Protein AF-A0A7R9YQS5-F1 (afdb_monomer_lite)

Organism: NCBI:txid1486919

Structure (mmCIF, N/CA/C/O backbone):
data_AF-A0A7R9YQS5-F1
#
_entry.id   AF-A0A7R9YQS5-F1
#
loop_
_atom_site.group_PDB
_atom_site.id
_atom_site.type_symbol
_atom_site.label_atom_id
_atom_site.label_alt_id
_atom_site.label_comp_id
_atom_site.label_asym_id
_atom_site.label_entity_id
_atom_site.label_seq_id
_atom_site.pdbx_PDB_ins_code
_atom_site.Cartn_x
_atom_site.Cartn_y
_atom_site.Cartn_z
_atom_site.occupancy
_atom_site.B_iso_or_equiv
_atom_site.auth_seq_id
_atom_site.auth_comp_id
_atom_site.auth_asym_id
_atom_site.auth_atom_id
_atom_site.pdbx_PDB_model_num
ATOM 1 N N . GLN A 1 1 ? -49.549 31.550 74.389 1.00 52.59 1 GLN A N 1
ATOM 2 C CA . GLN A 1 1 ? -48.929 31.731 73.056 1.00 52.59 1 GLN A CA 1
ATOM 3 C C . GLN A 1 1 ? -47.894 30.641 72.742 1.00 52.59 1 GLN A C 1
ATOM 5 O O . GLN A 1 1 ? -47.790 30.288 71.578 1.00 52.59 1 GLN A O 1
ATOM 10 N N . GLU A 1 2 ? -47.224 30.024 73.728 1.00 54.56 2 GLU A N 1
ATOM 11 C CA . GLU A 1 2 ? -46.251 28.927 73.503 1.00 54.56 2 GLU A CA 1
ATOM 12 C C . GLU A 1 2 ? -46.833 27.632 72.904 1.00 54.56 2 GLU A C 1
ATOM 14 O O . GLU A 1 2 ? -46.243 27.073 71.985 1.00 54.56 2 GLU A O 1
ATOM 19 N N . ALA A 1 3 ? -48.015 27.179 73.341 1.00 56.00 3 ALA A N 1
ATOM 20 C CA . ALA A 1 3 ? -48.607 25.925 72.846 1.00 56.00 3 ALA A CA 1
ATOM 21 C C . ALA A 1 3 ? -48.975 25.956 71.345 1.00 56.00 3 ALA A C 1
ATOM 23 O O . ALA A 1 3 ? -48.924 24.933 70.669 1.00 56.00 3 ALA A O 1
ATOM 24 N N . ALA A 1 4 ? -49.302 27.136 70.805 1.00 57.81 4 ALA A N 1
ATOM 25 C CA . ALA A 1 4 ? -49.585 27.310 69.379 1.00 57.81 4 ALA A CA 1
ATOM 26 C C . ALA A 1 4 ? -48.302 27.319 68.521 1.00 57.81 4 ALA A C 1
ATOM 28 O O . ALA A 1 4 ? -48.343 26.922 67.360 1.00 57.81 4 ALA A O 1
ATOM 29 N N . GLY A 1 5 ? -47.164 27.735 69.093 1.00 59.44 5 GLY A N 1
ATOM 30 C CA . GLY A 1 5 ? -45.859 27.716 68.424 1.00 59.44 5 GLY A CA 1
ATOM 31 C C . GLY A 1 5 ? -45.259 26.311 68.321 1.00 59.44 5 GLY A C 1
ATOM 32 O O . GLY A 1 5 ? -44.705 25.967 67.282 1.00 59.44 5 GLY A O 1
ATOM 33 N N . ALA A 1 6 ? -45.435 25.477 69.353 1.00 62.47 6 ALA A N 1
ATOM 34 C CA . ALA A 1 6 ? -44.977 24.084 69.348 1.00 62.47 6 ALA A CA 1
ATOM 35 C C . ALA A 1 6 ? -45.730 23.221 68.316 1.00 62.47 6 ALA A C 1
ATOM 37 O O . ALA A 1 6 ? -45.106 22.514 67.532 1.00 62.47 6 ALA A O 1
ATOM 38 N N . ALA A 1 7 ? -47.059 23.358 68.232 1.00 65.88 7 ALA A N 1
ATOM 39 C CA . ALA A 1 7 ? -47.865 22.640 67.239 1.00 65.88 7 ALA A CA 1
ATOM 40 C C . ALA A 1 7 ? -47.556 23.074 65.791 1.00 65.88 7 ALA A C 1
ATOM 42 O O . ALA A 1 7 ? -47.609 22.264 64.867 1.00 65.88 7 ALA A O 1
ATOM 43 N N . ALA A 1 8 ? -47.210 24.350 65.584 1.00 69.38 8 ALA A N 1
ATOM 44 C CA . ALA A 1 8 ? -46.782 24.854 64.282 1.00 69.38 8 ALA A CA 1
ATOM 45 C C . ALA A 1 8 ? -45.393 24.327 63.876 1.00 69.38 8 ALA A C 1
ATOM 47 O O . ALA A 1 8 ? -45.171 24.061 62.695 1.00 69.38 8 ALA A O 1
ATOM 48 N N . ALA A 1 9 ? -44.481 24.147 64.838 1.00 71.88 9 ALA A N 1
ATOM 49 C CA . ALA A 1 9 ? -43.159 23.569 64.607 1.00 71.88 9 ALA A CA 1
ATOM 50 C C . ALA A 1 9 ? -43.228 22.069 64.270 1.00 71.88 9 ALA A C 1
ATOM 52 O O . ALA A 1 9 ? -42.591 21.646 63.309 1.00 71.88 9 ALA A O 1
ATOM 53 N N . ASP A 1 10 ? -44.059 21.291 64.972 1.00 75.62 10 ASP A N 1
ATOM 54 C CA . ASP A 1 10 ? -44.289 19.870 64.657 1.00 75.62 10 ASP A CA 1
ATOM 55 C C . ASP A 1 10 ? -44.938 19.685 63.278 1.00 75.62 10 ASP A C 1
ATOM 57 O O . ASP A 1 10 ? -44.522 18.836 62.490 1.00 75.62 10 ASP A O 1
ATOM 61 N N . ALA A 1 11 ? -45.916 20.528 62.932 1.00 76.69 11 ALA A N 1
ATOM 62 C CA . ALA A 1 11 ? -46.528 20.504 61.605 1.00 76.69 11 ALA A CA 1
ATOM 63 C C . ALA A 1 11 ? -45.535 20.888 60.493 1.00 76.69 11 ALA A C 1
ATOM 65 O O . ALA A 1 11 ? -45.631 20.380 59.376 1.00 76.69 11 ALA A O 1
ATOM 66 N N . ALA A 1 12 ? -44.582 21.781 60.777 1.00 79.88 12 ALA A N 1
ATOM 67 C CA . ALA A 1 12 ? -43.512 22.127 59.846 1.00 79.88 12 ALA A CA 1
ATOM 68 C C . ALA A 1 12 ? -42.485 20.991 59.698 1.00 79.88 12 ALA A C 1
ATOM 70 O O . ALA A 1 12 ? -42.047 20.725 58.580 1.00 79.88 12 ALA A O 1
ATOM 71 N N . ALA A 1 13 ? -42.148 20.295 60.787 1.00 81.44 13 ALA A N 1
ATOM 72 C CA . ALA A 1 13 ? -41.246 19.145 60.775 1.00 81.44 13 ALA A CA 1
ATOM 73 C C . ALA A 1 13 ? -41.832 17.962 59.986 1.00 81.44 13 ALA A C 1
ATOM 75 O O . ALA A 1 13 ? -41.154 17.420 59.118 1.00 81.44 13 ALA A O 1
ATOM 76 N N . ALA A 1 14 ? -43.113 17.639 60.195 1.00 83.19 14 ALA A N 1
ATOM 77 C CA . ALA A 1 14 ? -43.804 16.587 59.445 1.00 83.19 14 ALA A CA 1
ATOM 78 C C . ALA A 1 14 ? -43.873 16.889 57.934 1.00 83.19 14 ALA A C 1
ATOM 80 O O . ALA A 1 14 ? -43.625 16.015 57.107 1.00 83.19 14 ALA A O 1
ATOM 81 N N . ARG A 1 15 ? -44.132 18.153 57.560 1.00 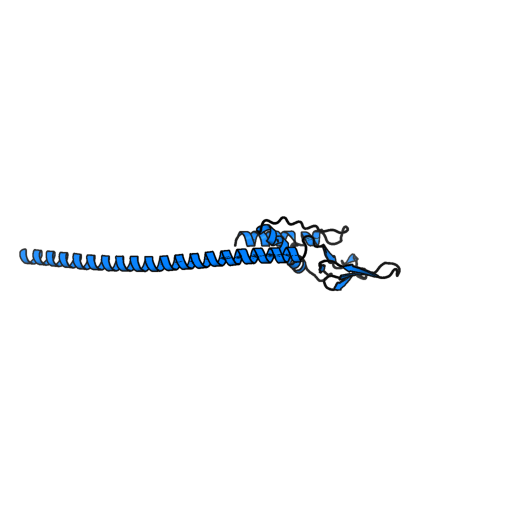86.38 15 ARG A N 1
ATOM 82 C CA . ARG A 1 15 ? -44.106 18.594 56.152 1.00 86.38 15 ARG A CA 1
ATOM 83 C C . ARG A 1 15 ? -42.707 18.525 55.543 1.00 86.38 15 ARG A C 1
ATOM 85 O O . ARG A 1 15 ? -42.579 18.213 54.363 1.00 86.38 15 ARG A O 1
ATOM 92 N N . ALA A 1 16 ? -41.669 18.833 56.323 1.00 84.62 16 ALA A N 1
ATOM 93 C CA . ALA A 1 16 ? -40.286 18.720 55.874 1.00 84.62 16 ALA A CA 1
ATOM 94 C C . ALA A 1 16 ? -39.889 17.253 55.644 1.00 84.62 16 ALA A C 1
ATOM 96 O O . ALA A 1 16 ? -39.272 16.957 54.625 1.00 84.62 16 ALA A O 1
ATOM 97 N N . GLU A 1 17 ? -40.300 16.336 56.526 1.00 89.12 17 GLU A N 1
ATOM 98 C CA . GLU A 1 17 ? -40.096 14.891 56.353 1.00 89.12 17 GLU A CA 1
ATOM 99 C C . GLU A 1 17 ? -40.803 14.344 55.105 1.00 89.12 17 GLU A C 1
ATOM 101 O O . GLU A 1 17 ? -40.193 13.598 54.336 1.00 89.12 17 GLU A O 1
ATOM 106 N N . GLU A 1 18 ? -42.052 14.749 54.849 1.00 88.94 18 GLU A N 1
ATOM 107 C CA . GLU A 1 18 ? -42.780 14.360 53.632 1.00 88.94 18 GLU A CA 1
ATOM 108 C C . GLU A 1 18 ? -42.083 14.855 52.357 1.00 88.94 18 GLU A C 1
ATOM 110 O O . GLU A 1 18 ? -41.853 14.060 51.441 1.00 88.94 18 GLU A O 1
ATOM 115 N N . ALA A 1 19 ? -41.671 16.129 52.316 1.00 88.06 19 ALA A N 1
ATOM 116 C CA . ALA A 1 19 ? -40.931 16.691 51.180 1.00 88.06 19 ALA A CA 1
ATOM 117 C C . ALA A 1 19 ? -39.576 15.991 50.969 1.00 88.06 19 ALA A C 1
ATOM 119 O O . ALA A 1 19 ? -39.156 15.744 49.836 1.00 88.06 19 ALA A O 1
ATOM 120 N N . GLN A 1 20 ? -38.888 15.630 52.054 1.00 89.88 20 GLN A N 1
ATOM 121 C CA . GLN A 1 20 ? -37.607 14.930 51.996 1.00 89.88 20 GLN A CA 1
ATOM 122 C C . GLN A 1 20 ? -37.777 13.482 51.504 1.00 89.88 20 GLN A C 1
ATOM 124 O O . GLN A 1 20 ? -36.972 13.004 50.703 1.00 89.88 20 GLN A O 1
ATOM 129 N N . ALA A 1 21 ? -38.856 12.801 51.902 1.00 90.62 21 ALA A N 1
ATOM 130 C CA . ALA A 1 21 ? -39.213 11.473 51.403 1.00 90.62 21 ALA A CA 1
ATOM 131 C C . ALA A 1 21 ? -39.649 11.478 49.926 1.00 90.62 21 ALA A C 1
ATOM 133 O O . ALA A 1 21 ? -39.489 10.471 49.230 1.00 90.62 21 ALA A O 1
ATOM 134 N N . GLU A 1 22 ? -40.223 12.577 49.437 1.00 92.38 22 GLU A N 1
ATOM 135 C CA . GLU A 1 22 ? -40.568 12.762 48.023 1.00 92.38 22 GLU A CA 1
ATOM 136 C C . GLU A 1 22 ? -39.314 12.987 47.162 1.00 92.38 22 GLU A C 1
ATOM 138 O O . GLU A 1 22 ? -39.107 12.262 46.187 1.00 92.38 22 GLU A O 1
ATOM 143 N N . LEU A 1 23 ? -38.399 13.861 47.600 1.00 92.50 23 LEU A N 1
ATOM 144 C CA . LEU A 1 23 ? -37.096 14.089 46.955 1.00 92.50 23 LEU A CA 1
ATOM 145 C C . LEU A 1 23 ? -36.244 12.815 46.844 1.00 92.50 23 LEU A C 1
ATOM 147 O O . LEU A 1 23 ? -35.601 12.579 45.820 1.00 92.50 23 LEU A O 1
ATOM 151 N N . VAL A 1 24 ? -36.227 11.972 47.884 1.00 93.75 24 VAL A N 1
ATOM 152 C CA . VAL A 1 24 ? -35.497 10.691 47.852 1.00 93.75 24 VAL A CA 1
ATOM 153 C C . VAL A 1 24 ? -36.100 9.737 46.819 1.00 93.75 24 VAL A C 1
ATOM 155 O O . VAL A 1 24 ? -35.354 9.122 46.060 1.00 93.75 24 VAL A O 1
ATOM 158 N N . ARG A 1 25 ? -37.434 9.655 46.728 1.00 93.94 25 ARG A N 1
ATOM 159 C CA . ARG A 1 25 ? -38.119 8.821 45.726 1.00 93.94 25 ARG A CA 1
ATOM 160 C C . ARG A 1 25 ? -37.833 9.285 44.300 1.00 93.94 25 ARG A C 1
ATOM 162 O O . ARG A 1 25 ? -37.568 8.452 43.435 1.00 93.94 25 ARG A O 1
ATOM 169 N N . GLU A 1 26 ? -37.847 10.594 44.063 1.00 94.00 26 GLU A N 1
ATOM 170 C CA . GLU A 1 26 ? -37.538 11.171 42.752 1.00 94.00 26 GLU A CA 1
ATOM 171 C C . GLU A 1 26 ? -36.074 10.917 42.353 1.00 94.00 26 GLU A C 1
ATOM 173 O O . GLU A 1 26 ? -35.796 10.478 41.234 1.00 94.00 26 GLU A O 1
ATOM 178 N N . ARG A 1 27 ? -35.133 11.080 43.297 1.00 94.81 27 ARG A N 1
ATOM 179 C CA . ARG A 1 27 ? -33.714 10.738 43.106 1.00 94.81 27 ARG A CA 1
ATOM 180 C C . ARG A 1 27 ? -33.524 9.261 42.764 1.00 94.81 27 ARG A C 1
ATOM 182 O O . ARG A 1 27 ? -32.784 8.949 41.832 1.00 94.81 27 ARG A O 1
ATOM 189 N N . ASP A 1 28 ? -34.157 8.359 43.509 1.00 94.25 28 ASP A N 1
ATOM 190 C CA . ASP A 1 28 ? -33.997 6.916 43.319 1.00 94.25 28 ASP A CA 1
ATOM 191 C C . ASP A 1 28 ? -34.575 6.472 41.963 1.00 94.25 28 ASP A C 1
ATOM 193 O O . ASP A 1 28 ? -33.937 5.703 41.238 1.00 94.25 28 ASP A O 1
ATOM 197 N N . ALA A 1 29 ? -35.719 7.035 41.558 1.00 94.25 29 ALA A N 1
ATOM 198 C CA . ALA A 1 29 ? -36.296 6.820 40.231 1.00 94.25 29 ALA A CA 1
ATOM 199 C C . ALA A 1 29 ? -35.371 7.331 39.110 1.00 94.25 29 ALA A C 1
ATOM 201 O O . ALA A 1 29 ? -35.126 6.614 38.134 1.00 94.25 29 ALA A O 1
ATOM 202 N N . ALA A 1 30 ? -34.794 8.528 39.263 1.00 93.12 30 ALA A N 1
ATOM 203 C CA . ALA A 1 30 ? -33.835 9.085 38.309 1.00 93.12 30 ALA A CA 1
ATOM 204 C C . ALA A 1 30 ? -32.550 8.239 38.214 1.00 93.12 30 ALA A C 1
ATOM 206 O O . ALA A 1 30 ? -32.062 7.966 37.114 1.00 93.12 30 ALA A O 1
ATOM 207 N N . GLN A 1 31 ? -32.020 7.759 39.346 1.00 94.31 31 GLN A N 1
ATOM 208 C CA . GLN A 1 31 ? -30.859 6.862 39.377 1.00 94.31 31 GLN A CA 1
ATOM 209 C C . GLN A 1 31 ? -31.153 5.517 38.705 1.00 94.31 31 GLN A C 1
ATOM 211 O O . GLN A 1 31 ? -30.303 4.987 37.981 1.00 94.31 31 GLN A O 1
ATOM 216 N N . GLN A 1 32 ? -32.352 4.968 38.903 1.00 95.00 32 GLN A N 1
ATOM 217 C CA . GLN A 1 32 ? -32.767 3.727 38.261 1.00 95.00 32 GLN A CA 1
ATOM 218 C C . GLN A 1 32 ? -32.913 3.899 36.741 1.00 95.00 32 GLN A C 1
ATOM 220 O O . GLN A 1 32 ? -32.392 3.074 35.988 1.00 95.00 32 GLN A O 1
ATOM 225 N N . ALA A 1 33 ? -33.525 4.994 36.281 1.00 93.62 33 ALA A N 1
ATOM 226 C CA . ALA A 1 33 ? -33.645 5.315 34.857 1.00 93.62 33 ALA A CA 1
ATOM 227 C C . ALA A 1 33 ? -32.272 5.509 34.182 1.00 93.62 33 ALA A C 1
ATOM 229 O O . ALA A 1 33 ? -32.026 4.988 33.087 1.00 93.62 33 ALA A O 1
ATOM 230 N N . LEU A 1 34 ? -31.336 6.183 34.864 1.00 95.44 34 LEU A N 1
ATOM 231 C CA . LEU A 1 34 ? -29.961 6.346 34.389 1.00 95.44 34 LEU A CA 1
ATOM 232 C C . LEU A 1 34 ? -29.236 4.996 34.280 1.00 95.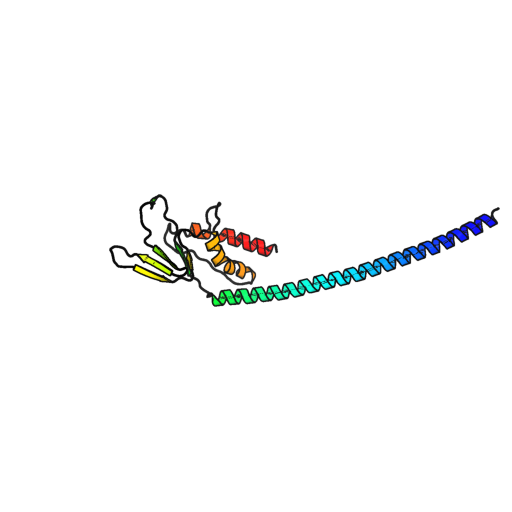44 34 LEU A C 1
ATOM 234 O O . LEU A 1 34 ? -28.533 4.746 33.301 1.00 95.44 34 LEU A O 1
ATOM 238 N N . ARG A 1 35 ? -29.423 4.103 35.260 1.00 95.31 35 ARG A N 1
ATOM 239 C CA . ARG A 1 35 ? -28.809 2.768 35.263 1.00 95.31 35 ARG A CA 1
ATOM 240 C C . ARG A 1 35 ? -29.304 1.907 34.103 1.00 95.31 35 ARG A C 1
ATOM 242 O O . ARG A 1 35 ? -28.485 1.243 33.471 1.00 95.31 35 ARG A O 1
ATOM 249 N N . VAL A 1 36 ? -30.605 1.931 33.814 1.00 95.38 36 VAL A N 1
ATOM 250 C CA . VAL A 1 36 ? -31.182 1.210 32.666 1.00 95.38 36 VAL A CA 1
ATOM 251 C C . VAL A 1 36 ? -30.602 1.750 31.359 1.00 95.38 36 VAL A C 1
ATOM 253 O O . VAL A 1 36 ? -30.037 0.983 30.584 1.00 95.38 36 VAL A O 1
ATOM 256 N N . THR A 1 37 ? -30.615 3.073 31.174 1.00 95.12 37 THR A N 1
ATOM 257 C CA . THR A 1 37 ? -30.054 3.720 29.974 1.00 95.12 37 THR A CA 1
ATOM 258 C C . THR A 1 37 ? -28.571 3.389 29.776 1.00 95.12 37 THR A C 1
ATOM 260 O O . THR A 1 37 ? -28.133 3.118 28.657 1.00 95.12 37 THR A O 1
ATOM 263 N N . LYS A 1 38 ? -27.783 3.376 30.860 1.00 96.31 38 LYS A N 1
ATOM 264 C CA . LYS A 1 38 ? -26.364 3.007 30.812 1.00 96.31 38 LYS A CA 1
ATOM 265 C C . LYS A 1 38 ? -26.173 1.551 30.383 1.00 96.31 38 LYS A C 1
ATOM 267 O O . LYS A 1 38 ? -25.357 1.295 29.508 1.00 96.31 38 LYS A O 1
ATOM 272 N N . LEU A 1 39 ? -26.937 0.614 30.947 1.00 95.69 39 LEU A N 1
ATOM 273 C CA . LEU A 1 39 ? -26.856 -0.802 30.571 1.00 95.69 39 LEU A CA 1
ATOM 274 C C . LEU A 1 39 ? -27.207 -1.023 29.095 1.00 95.69 39 LEU A C 1
ATOM 276 O O . LEU A 1 39 ? -26.535 -1.792 28.412 1.00 95.69 39 LEU A O 1
ATOM 280 N N . GLU A 1 40 ? -28.219 -0.324 28.582 1.00 95.44 40 GLU A N 1
ATOM 281 C CA . GLU A 1 40 ? -28.573 -0.368 27.161 1.00 95.44 40 GLU A CA 1
ATOM 282 C C . GLU A 1 40 ? -27.481 0.244 26.272 1.00 95.44 40 GLU A C 1
ATOM 284 O O . GLU A 1 40 ? -27.186 -0.274 25.192 1.00 95.44 40 GLU A O 1
ATOM 289 N N . ALA A 1 41 ? -26.846 1.336 26.709 1.00 95.06 41 ALA A N 1
ATOM 290 C CA . ALA A 1 41 ? -25.696 1.915 26.019 1.00 95.06 41 ALA A CA 1
ATOM 291 C C . ALA A 1 41 ? -24.505 0.943 25.988 1.00 95.06 41 ALA A C 1
ATOM 293 O O . ALA A 1 41 ? -23.975 0.686 24.909 1.00 95.06 41 ALA A O 1
ATOM 294 N N . ASP A 1 42 ? -24.154 0.339 27.124 1.00 95.62 42 ASP A N 1
ATOM 295 C CA . ASP A 1 42 ? -23.060 -0.630 27.238 1.00 95.62 42 ASP A CA 1
ATOM 296 C C . ASP A 1 42 ? -23.327 -1.875 26.372 1.00 95.62 42 ASP A C 1
ATOM 298 O O . ASP A 1 42 ? -22.437 -2.355 25.666 1.00 95.62 42 ASP A O 1
ATOM 302 N N . ALA A 1 43 ? -24.572 -2.367 26.344 1.00 95.75 43 ALA A N 1
ATOM 303 C CA . ALA A 1 43 ? -24.975 -3.480 25.487 1.00 95.75 43 ALA A CA 1
ATOM 304 C C . ALA A 1 43 ? -24.853 -3.140 23.992 1.00 95.75 43 ALA A C 1
ATOM 306 O O . ALA A 1 43 ? -24.382 -3.969 23.209 1.00 95.75 43 ALA A O 1
ATOM 307 N N . ARG A 1 44 ? -25.222 -1.916 23.588 1.00 95.62 44 ARG A N 1
ATOM 308 C CA . ARG A 1 44 ? -25.034 -1.438 22.208 1.00 95.62 44 ARG A CA 1
ATOM 309 C C . ARG A 1 44 ? -23.560 -1.330 21.846 1.00 95.62 44 ARG A C 1
ATOM 311 O O . ARG A 1 44 ? -23.174 -1.821 20.789 1.00 95.62 44 ARG A O 1
ATOM 318 N N . VAL A 1 45 ? -22.735 -0.743 22.715 1.00 95.62 45 VAL A N 1
ATOM 319 C CA . VAL A 1 45 ? -21.282 -0.648 22.500 1.00 95.62 45 VAL A CA 1
ATOM 320 C C . VAL A 1 45 ? -20.689 -2.043 22.334 1.00 95.62 45 VAL A C 1
ATOM 322 O O . VAL A 1 45 ? -19.993 -2.293 21.353 1.00 95.62 45 VAL A O 1
ATOM 325 N N . LYS A 1 46 ? -21.035 -2.985 23.219 1.00 95.81 46 LYS A N 1
ATOM 326 C CA . LYS A 1 46 ? -20.589 -4.377 23.108 1.00 95.81 46 LYS A CA 1
ATOM 327 C C . LYS A 1 46 ? -21.007 -5.007 21.778 1.00 95.81 46 LYS A C 1
ATOM 329 O O . LYS A 1 46 ? -20.181 -5.627 21.118 1.00 95.81 46 LYS A O 1
ATOM 334 N N . HIS A 1 47 ? -22.262 -4.826 21.369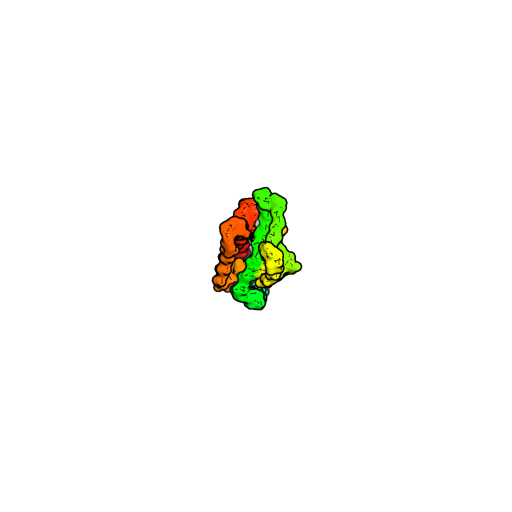 1.00 95.56 47 HIS A N 1
ATOM 335 C CA . HIS A 1 47 ? -22.753 -5.339 20.091 1.00 95.56 47 HIS A CA 1
ATOM 336 C C . HIS A 1 47 ? -21.948 -4.793 18.901 1.00 95.56 47 HIS A C 1
ATOM 338 O O . HIS A 1 47 ? -21.556 -5.562 18.023 1.00 95.56 47 HIS A O 1
ATOM 344 N N . PHE A 1 48 ? -21.661 -3.488 18.882 1.00 95.44 48 PHE A N 1
ATOM 345 C CA . PHE A 1 48 ? -20.848 -2.882 17.827 1.00 95.44 48 PHE A CA 1
ATOM 346 C C . PHE A 1 48 ? -19.401 -3.377 17.846 1.00 95.44 48 PHE A C 1
ATOM 348 O O . PHE A 1 48 ? -18.867 -3.668 16.781 1.00 95.44 48 PHE A O 1
ATOM 355 N N . VAL A 1 49 ? -18.793 -3.539 19.025 1.00 94.31 49 VAL A N 1
ATOM 356 C CA . VAL A 1 49 ? -17.434 -4.089 19.165 1.00 94.31 49 VAL A CA 1
ATOM 357 C C . VAL A 1 49 ? -17.365 -5.528 18.652 1.00 94.31 49 VAL A C 1
ATOM 359 O O . VAL A 1 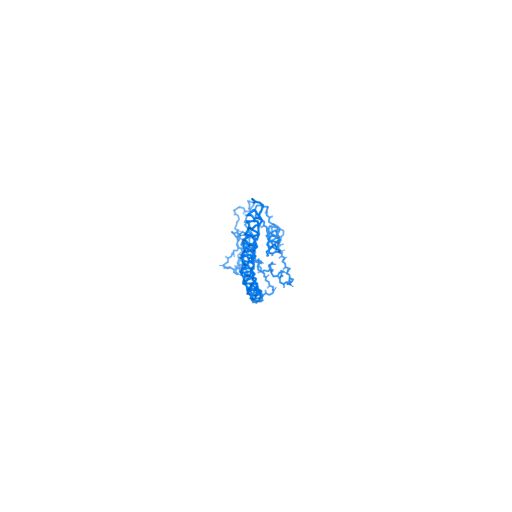49 ? -16.459 -5.861 17.891 1.00 94.31 49 VAL A O 1
ATOM 362 N N . ASP A 1 50 ? -18.329 -6.377 19.013 1.00 94.81 50 ASP A N 1
ATOM 363 C CA . ASP A 1 50 ? -18.373 -7.772 18.558 1.00 94.81 50 ASP A CA 1
ATOM 364 C C . ASP A 1 50 ? -18.554 -7.852 17.033 1.00 94.81 50 ASP A C 1
ATOM 366 O O . ASP A 1 50 ? -17.863 -8.616 16.355 1.00 94.81 50 ASP A O 1
ATOM 370 N N . LYS A 1 51 ? -19.441 -7.018 16.473 1.00 95.44 51 LYS A N 1
ATOM 371 C CA . LYS A 1 51 ? -19.651 -6.931 15.023 1.00 95.44 51 LYS A CA 1
ATOM 372 C C . LYS A 1 51 ? -18.404 -6.419 14.299 1.00 95.44 51 LYS A C 1
ATOM 374 O O . LYS A 1 51 ? -18.024 -6.987 13.279 1.00 95.44 51 LYS A O 1
ATOM 379 N N . TRP A 1 52 ? -17.758 -5.382 14.831 1.00 91.81 52 TRP A N 1
ATOM 380 C CA . TRP A 1 52 ? -16.523 -4.831 14.277 1.00 91.81 52 TRP A CA 1
ATOM 381 C C . TRP A 1 52 ? -15.410 -5.879 14.255 1.00 91.81 52 TRP A C 1
ATOM 383 O O . TRP A 1 52 ? -14.776 -6.057 13.222 1.00 91.81 52 TRP A O 1
ATOM 393 N N . ARG A 1 53 ? -15.237 -6.651 15.338 1.00 90.50 53 ARG A N 1
ATOM 394 C CA . ARG A 1 53 ? -14.262 -7.754 15.385 1.00 90.50 53 ARG A CA 1
ATOM 395 C C . ARG A 1 53 ? -14.523 -8.803 14.307 1.00 90.50 53 ARG A C 1
ATOM 397 O O . ARG A 1 53 ? -13.590 -9.224 13.632 1.00 90.50 53 ARG A O 1
ATOM 404 N N . ALA A 1 54 ? -15.781 -9.202 14.124 1.00 92.44 54 ALA A N 1
ATOM 405 C CA . ALA A 1 54 ? -16.144 -10.183 13.104 1.00 92.44 54 ALA A CA 1
ATOM 406 C C . ALA A 1 54 ? -15.861 -9.677 11.677 1.00 92.44 54 ALA A C 1
ATOM 408 O O . ALA A 1 54 ? -15.324 -10.422 10.854 1.00 92.44 54 ALA A O 1
ATOM 409 N N . GLU A 1 55 ? -16.187 -8.414 11.384 1.00 91.44 55 GLU A N 1
ATOM 410 C CA . GLU A 1 55 ? -15.871 -7.788 10.093 1.00 91.44 55 GLU A CA 1
ATOM 411 C C . GLU A 1 55 ? -14.361 -7.626 9.889 1.00 91.44 55 GLU A C 1
ATOM 413 O O . GLU A 1 55 ? -13.856 -7.896 8.799 1.00 91.44 55 GLU A O 1
ATOM 418 N N . PHE A 1 56 ? -13.624 -7.260 10.938 1.00 87.50 56 PHE A N 1
ATOM 419 C CA . PHE A 1 56 ? -12.169 -7.142 10.902 1.00 87.50 56 PHE A CA 1
ATOM 420 C C . PHE A 1 56 ? -11.504 -8.485 10.569 1.00 87.50 56 PHE A C 1
ATOM 422 O O . PHE A 1 56 ? -10.703 -8.571 9.637 1.00 87.50 56 PHE A O 1
ATOM 429 N N . ASP A 1 57 ? -11.904 -9.565 11.245 1.00 88.38 57 ASP A N 1
ATOM 430 C CA . ASP A 1 57 ? -11.406 -10.913 10.954 1.00 88.38 57 ASP A CA 1
ATOM 431 C C . ASP A 1 57 ? -11.736 -11.362 9.527 1.00 88.38 57 ASP A C 1
ATOM 433 O O . ASP A 1 57 ? -10.923 -12.015 8.866 1.00 88.38 57 ASP A O 1
ATOM 437 N N . LYS A 1 58 ? -12.925 -11.011 9.028 1.00 90.38 58 LYS A N 1
ATOM 438 C CA . LYS A 1 58 ? -13.327 -11.314 7.654 1.00 90.38 58 LYS A CA 1
ATOM 439 C C . LYS A 1 58 ? -12.485 -10.540 6.642 1.00 90.38 58 LYS A C 1
ATOM 441 O O . LYS A 1 58 ? -12.015 -11.145 5.679 1.00 90.38 58 LYS A O 1
ATOM 446 N N . ARG A 1 59 ? -12.260 -9.242 6.869 1.00 88.50 59 ARG A N 1
ATOM 447 C CA . ARG A 1 59 ? -11.396 -8.399 6.032 1.00 88.50 59 ARG A CA 1
ATOM 448 C C . ARG A 1 59 ? -9.989 -8.978 5.961 1.00 88.50 59 ARG A C 1
ATOM 450 O O . ARG A 1 59 ? -9.496 -9.177 4.858 1.00 88.50 59 ARG A O 1
ATOM 457 N N . ARG A 1 60 ? -9.397 -9.331 7.105 1.00 87.56 60 ARG A N 1
ATOM 458 C CA . ARG A 1 60 ? -8.068 -9.955 7.173 1.00 87.56 60 ARG A CA 1
ATOM 459 C C . ARG A 1 60 ? -7.992 -11.251 6.367 1.00 87.56 60 ARG A C 1
ATOM 461 O O . ARG A 1 60 ? -7.078 -11.446 5.575 1.00 87.56 60 ARG A O 1
ATOM 468 N N . ARG A 1 61 ? -8.980 -12.140 6.516 1.00 88.81 61 ARG A N 1
ATOM 469 C CA . ARG A 1 61 ? -9.023 -13.401 5.752 1.00 88.81 61 ARG A CA 1
ATOM 470 C C . ARG A 1 61 ? -9.108 -13.160 4.249 1.00 88.81 61 ARG A C 1
ATOM 472 O O . ARG A 1 61 ? -8.381 -13.796 3.496 1.00 88.81 61 ARG A O 1
ATOM 479 N N . LEU A 1 62 ? -9.990 -12.258 3.819 1.00 89.38 62 LEU A N 1
ATOM 480 C CA . LEU A 1 62 ? -10.149 -11.933 2.402 1.00 89.38 62 LEU A CA 1
ATOM 481 C C . LEU A 1 62 ? -8.888 -11.284 1.830 1.00 89.38 62 LEU A C 1
ATOM 483 O O . LEU A 1 62 ? -8.479 -11.638 0.729 1.00 89.38 62 LEU A O 1
ATOM 487 N N . HIS A 1 63 ? -8.253 -10.393 2.591 1.00 88.38 63 HIS A N 1
ATOM 488 C CA . HIS A 1 63 ? -6.986 -9.764 2.226 1.00 88.38 63 HIS A CA 1
ATOM 489 C C . HIS A 1 63 ? -5.898 -10.804 1.954 1.00 88.38 63 HIS A C 1
ATOM 491 O O . HIS A 1 63 ? -5.293 -10.799 0.885 1.00 88.38 63 HIS A O 1
ATOM 497 N N . ASN A 1 64 ? -5.729 -11.763 2.866 1.00 86.12 64 ASN A N 1
ATOM 498 C CA . ASN A 1 64 ? -4.733 -12.823 2.719 1.00 86.12 64 ASN A CA 1
ATOM 499 C C . ASN A 1 64 ? -5.002 -13.706 1.498 1.00 86.12 64 ASN A C 1
ATOM 501 O O . ASN A 1 64 ? -4.084 -13.981 0.735 1.00 86.12 64 ASN A O 1
ATOM 505 N N . VAL A 1 65 ? -6.262 -14.090 1.265 1.00 88.56 65 VAL A N 1
ATOM 506 C CA . VAL A 1 65 ? -6.637 -14.872 0.076 1.00 88.56 65 VAL A CA 1
ATOM 507 C C . VAL A 1 65 ? -6.318 -14.103 -1.206 1.00 88.56 65 VAL A C 1
ATOM 509 O O . VAL A 1 65 ? -5.788 -14.679 -2.151 1.00 88.56 65 VAL A O 1
ATOM 512 N N . VAL A 1 66 ? -6.603 -12.798 -1.252 1.00 89.25 66 VAL A N 1
ATOM 513 C CA . VAL A 1 66 ? -6.272 -11.965 -2.418 1.00 89.25 66 VAL A CA 1
ATOM 514 C C . VAL A 1 66 ? -4.761 -11.914 -2.645 1.00 89.25 66 VAL A C 1
ATOM 516 O O . VAL A 1 66 ? -4.322 -12.032 -3.788 1.00 89.25 66 VAL A O 1
ATOM 519 N N . LEU A 1 67 ? -3.962 -11.764 -1.587 1.00 87.62 67 LEU A N 1
ATOM 520 C CA . LEU A 1 67 ? -2.503 -11.760 -1.698 1.00 87.62 67 LEU A CA 1
ATOM 521 C C . LEU A 1 67 ? -1.948 -13.112 -2.162 1.00 87.62 67 LEU A C 1
ATOM 523 O O . LEU A 1 67 ? -1.086 -13.137 -3.034 1.00 87.62 67 LEU A O 1
ATOM 527 N N . GLU A 1 68 ? -2.470 -14.224 -1.645 1.00 86.38 68 GLU A N 1
ATOM 528 C CA . GLU A 1 68 ? -2.083 -15.570 -2.084 1.00 86.38 68 GLU A CA 1
ATOM 529 C C . GLU A 1 68 ? -2.428 -15.813 -3.557 1.00 86.38 68 GLU A C 1
ATOM 531 O O . GLU A 1 68 ? -1.601 -16.337 -4.303 1.00 86.38 68 GLU A O 1
ATOM 536 N N . LEU A 1 69 ? -3.618 -15.388 -3.999 1.00 87.62 69 LEU A N 1
ATOM 537 C CA . LEU A 1 69 ? -4.052 -15.520 -5.393 1.00 87.62 69 LEU A CA 1
ATOM 538 C C . LEU A 1 69 ? -3.218 -14.671 -6.356 1.00 87.62 69 LEU A C 1
ATOM 540 O O . LEU A 1 69 ? -2.989 -15.094 -7.485 1.00 87.62 69 LEU A O 1
ATOM 544 N N . LYS A 1 70 ? -2.747 -13.497 -5.918 1.00 85.50 70 LYS A N 1
ATOM 545 C CA . LYS A 1 70 ? -1.814 -12.661 -6.689 1.00 85.50 70 LYS A CA 1
ATOM 546 C C . LYS A 1 70 ? -0.392 -13.234 -6.752 1.00 85.50 70 LYS A C 1
ATOM 548 O O . LYS A 1 70 ? 0.428 -12.696 -7.483 1.00 85.50 70 LYS A O 1
ATOM 553 N N . GLY A 1 71 ? -0.095 -14.291 -6.000 1.00 85.19 71 GLY A N 1
ATOM 554 C CA . GLY A 1 71 ? 1.226 -14.901 -5.934 1.00 85.19 71 GLY A CA 1
ATOM 555 C C . GLY A 1 71 ? 2.083 -14.352 -4.793 1.00 85.19 71 GLY A C 1
ATOM 556 O O . GLY A 1 71 ? 2.119 -13.156 -4.505 1.00 85.19 71 GLY A O 1
ATOM 557 N N . SER A 1 72 ? 2.816 -15.260 -4.144 1.00 82.88 72 SER A N 1
ATOM 558 C CA . SER A 1 72 ? 3.722 -14.946 -3.030 1.00 82.88 72 SER A CA 1
ATOM 559 C C . SER A 1 72 ? 4.986 -14.200 -3.462 1.00 82.88 72 SER A C 1
ATOM 561 O O . SER A 1 72 ? 5.615 -13.523 -2.650 1.00 82.88 72 SER A O 1
ATOM 563 N N . ILE A 1 73 ? 5.360 -14.320 -4.736 1.00 91.62 73 ILE A N 1
ATOM 564 C CA . ILE A 1 73 ? 6.458 -13.591 -5.362 1.00 91.62 73 ILE A CA 1
ATOM 565 C C . ILE A 1 73 ? 5.861 -12.829 -6.532 1.00 91.62 73 ILE A C 1
ATOM 567 O O . ILE A 1 73 ? 5.244 -13.441 -7.399 1.00 91.62 73 ILE A O 1
ATOM 571 N N . ARG A 1 74 ? 6.069 -11.511 -6.544 1.00 94.06 74 ARG A N 1
ATOM 572 C CA . ARG A 1 74 ? 5.632 -10.621 -7.619 1.00 94.06 74 ARG A CA 1
ATOM 573 C C . ARG A 1 74 ? 6.813 -9.812 -8.136 1.00 94.06 74 ARG A C 1
ATOM 575 O O . ARG A 1 74 ? 7.626 -9.321 -7.349 1.00 94.06 74 ARG A O 1
ATOM 582 N N . VAL A 1 75 ? 6.895 -9.657 -9.446 1.00 96.06 75 VAL A N 1
ATOM 583 C CA . VAL A 1 75 ? 7.893 -8.885 -10.172 1.00 96.06 75 VAL A CA 1
ATOM 584 C C . VAL A 1 75 ? 7.181 -7.742 -10.879 1.00 96.06 75 VAL A C 1
ATOM 586 O O . VAL A 1 75 ? 6.468 -7.941 -11.856 1.00 96.06 75 VAL A O 1
ATOM 589 N N . LEU A 1 76 ? 7.405 -6.526 -10.385 1.00 96.44 76 LEU A N 1
ATOM 590 C CA . LEU A 1 76 ? 6.903 -5.306 -11.001 1.00 96.44 76 LEU A CA 1
ATOM 591 C C . LEU A 1 76 ? 8.041 -4.637 -11.778 1.00 96.44 76 LEU A C 1
ATOM 593 O O . LEU A 1 76 ? 9.146 -4.467 -11.254 1.00 96.44 76 LEU A O 1
ATOM 597 N N . CYS A 1 77 ? 7.777 -4.244 -13.019 1.00 97.31 77 CYS A N 1
ATOM 598 C CA . CYS A 1 77 ? 8.711 -3.500 -13.851 1.00 97.31 77 CYS A CA 1
ATOM 599 C C . CYS A 1 77 ? 8.372 -2.010 -13.805 1.00 97.31 77 CYS A C 1
ATOM 601 O O . CYS A 1 77 ? 7.208 -1.643 -13.908 1.00 97.31 77 CYS A O 1
ATOM 603 N N . ARG A 1 78 ? 9.376 -1.137 -13.681 1.00 96.88 78 ARG A N 1
ATOM 604 C CA . ARG A 1 78 ? 9.179 0.315 -13.737 1.00 96.88 78 ARG A CA 1
ATOM 605 C C . ARG A 1 78 ? 10.130 0.963 -14.725 1.00 96.88 78 ARG A C 1
ATOM 607 O O . ARG A 1 78 ? 11.348 0.905 -14.554 1.00 96.88 78 ARG A O 1
ATOM 614 N N . ILE A 1 79 ? 9.561 1.630 -15.720 1.00 95.56 79 ILE A N 1
ATOM 615 C CA . ILE A 1 79 ? 10.291 2.403 -16.718 1.00 95.56 79 ILE A CA 1
ATOM 616 C C . ILE A 1 79 ? 10.384 3.844 -16.221 1.00 95.56 79 ILE A C 1
ATOM 618 O O . ILE A 1 79 ? 9.371 4.515 -16.051 1.00 95.56 79 ILE A O 1
ATOM 622 N N . ARG A 1 80 ? 11.601 4.345 -15.980 1.00 94.19 80 ARG A N 1
ATOM 623 C CA . ARG A 1 80 ? 11.780 5.752 -15.595 1.00 94.19 80 ARG A CA 1
ATOM 624 C C . ARG A 1 80 ? 11.592 6.696 -16.796 1.00 94.19 80 ARG A C 1
ATOM 626 O O . ARG A 1 80 ? 11.918 6.306 -17.919 1.00 94.19 80 ARG A O 1
ATOM 633 N N . PRO A 1 81 ? 11.187 7.956 -16.567 1.00 92.62 81 PRO A N 1
ATOM 634 C CA . PRO A 1 81 ? 11.284 9.007 -17.575 1.00 92.62 81 PRO A CA 1
ATOM 635 C C . PRO A 1 81 ? 12.705 9.188 -18.107 1.00 92.62 81 PRO A C 1
ATOM 637 O O . PRO A 1 81 ? 13.688 8.959 -17.389 1.00 92.62 81 PRO A O 1
ATOM 640 N N . LEU A 1 82 ? 12.802 9.657 -19.352 1.00 90.94 82 LEU A N 1
ATOM 641 C CA . LEU A 1 82 ? 14.049 10.179 -19.904 1.00 90.94 82 LEU A CA 1
ATOM 642 C C . LEU A 1 82 ? 14.440 11.450 -19.145 1.00 90.94 82 LEU A C 1
ATOM 644 O O . LEU A 1 82 ? 13.592 12.279 -18.818 1.00 90.94 82 LEU A O 1
ATOM 648 N N . ILE A 1 83 ? 15.728 11.585 -18.840 1.00 89.62 83 ILE A N 1
ATOM 649 C CA . ILE A 1 83 ? 16.262 12.784 -18.180 1.00 89.62 83 ILE A CA 1
ATOM 650 C C . ILE A 1 83 ? 16.711 13.811 -19.222 1.00 89.62 83 ILE A C 1
ATOM 652 O O . ILE A 1 83 ? 16.955 13.459 -20.368 1.00 89.62 83 ILE A O 1
ATOM 656 N N . THR A 1 84 ? 16.935 15.063 -18.818 1.00 88.88 84 THR A N 1
ATOM 657 C CA . THR A 1 84 ? 17.356 16.155 -19.723 1.00 88.88 84 THR A CA 1
ATOM 658 C C . THR A 1 84 ? 18.593 15.824 -20.567 1.00 88.88 84 THR A C 1
ATOM 660 O O . THR A 1 84 ? 18.716 16.250 -21.706 1.00 88.88 84 THR A O 1
ATOM 663 N N . LYS A 1 85 ? 19.521 15.015 -20.037 1.00 87.44 85 LYS A N 1
ATOM 664 C CA . LYS A 1 85 ? 20.719 14.567 -20.776 1.00 87.44 85 LYS A CA 1
ATOM 665 C C . LYS A 1 85 ? 20.428 13.536 -21.876 1.00 87.44 85 LYS A C 1
ATOM 667 O O . LYS A 1 85 ? 21.316 13.239 -22.663 1.00 87.44 85 LYS A O 1
ATOM 672 N N . GLU A 1 86 ? 19.229 12.971 -21.880 1.00 87.25 86 GLU A N 1
ATOM 673 C CA . GLU A 1 86 ? 18.733 11.956 -22.813 1.00 87.25 86 GLU A CA 1
ATOM 674 C C . GLU A 1 86 ? 17.639 12.534 -23.731 1.00 87.25 86 GLU A C 1
ATOM 676 O O . GLU A 1 86 ? 17.029 11.799 -24.505 1.00 87.25 86 GLU A O 1
ATOM 681 N N . GLU A 1 87 ? 17.382 13.845 -23.663 1.00 80.06 87 GLU A N 1
ATOM 682 C CA . GLU A 1 87 ? 16.447 14.520 -24.561 1.00 80.06 87 GLU A CA 1
ATOM 683 C C . GLU A 1 87 ? 16.892 14.359 -26.020 1.00 80.06 87 GLU A C 1
ATOM 685 O O . GLU A 1 87 ? 18.051 14.579 -26.372 1.00 80.06 87 GLU A O 1
ATOM 690 N N . GLY A 1 88 ? 15.955 13.945 -26.875 1.00 80.19 88 GLY A N 1
ATOM 691 C CA . GLY A 1 88 ? 16.216 13.636 -28.283 1.00 80.19 88 GLY A CA 1
ATOM 692 C C . GLY A 1 88 ? 16.589 12.176 -28.562 1.00 80.19 88 GLY A C 1
ATOM 693 O O . GLY A 1 88 ? 16.685 11.804 -29.730 1.00 80.19 88 GLY A O 1
ATOM 694 N N . HIS A 1 89 ? 16.748 11.338 -27.533 1.00 83.81 89 HIS A N 1
ATOM 695 C CA . HIS A 1 89 ? 16.843 9.888 -27.694 1.00 83.81 89 HIS A CA 1
ATOM 696 C C . HIS A 1 89 ? 15.471 9.219 -27.550 1.00 83.81 89 HIS A C 1
ATOM 698 O O . HIS A 1 89 ? 14.635 9.644 -26.754 1.00 83.81 89 HIS A O 1
ATOM 704 N N . GLU A 1 90 ? 15.246 8.139 -28.298 1.00 84.12 90 GLU A N 1
ATOM 705 C CA . GLU A 1 90 ? 14.062 7.295 -28.133 1.00 84.12 90 GLU A CA 1
ATOM 706 C C . GLU A 1 90 ?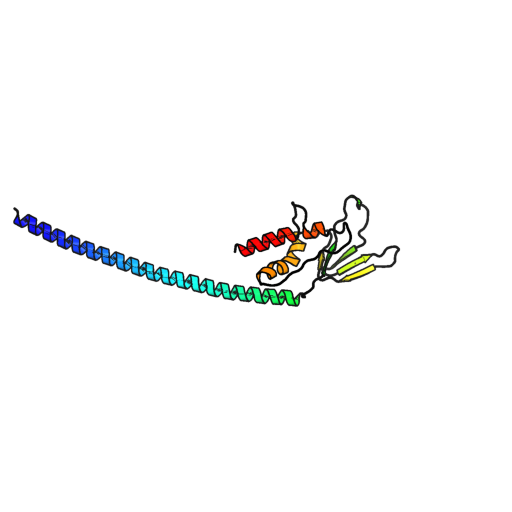 14.302 6.224 -27.065 1.00 84.12 90 GLU A C 1
ATOM 708 O O . GLU A 1 90 ? 15.385 5.638 -26.968 1.00 84.12 90 GLU A O 1
ATOM 713 N N . SER A 1 91 ? 13.274 5.945 -26.260 1.00 89.00 91 SER A N 1
ATOM 714 C CA . SER A 1 91 ? 13.325 4.844 -25.300 1.00 89.00 91 SER A CA 1
ATOM 715 C C . SER A 1 91 ? 13.373 3.508 -26.038 1.00 89.00 91 SER A C 1
ATOM 717 O O . SER A 1 91 ? 12.487 3.191 -26.831 1.00 89.00 91 SER A O 1
ATOM 719 N N . ALA A 1 92 ? 14.368 2.678 -25.721 1.00 89.88 92 ALA A N 1
ATOM 720 C CA . ALA A 1 92 ? 14.442 1.313 -26.239 1.00 89.88 92 ALA A CA 1
ATOM 721 C C . ALA A 1 92 ? 13.313 0.417 -25.697 1.00 89.88 92 ALA A C 1
ATOM 723 O O . ALA A 1 92 ? 13.025 -0.627 -26.280 1.00 89.88 92 ALA A O 1
ATOM 724 N N . VAL A 1 93 ? 12.675 0.808 -24.592 1.00 92.62 93 VAL A N 1
ATOM 725 C CA . VAL A 1 93 ? 11.592 0.064 -23.943 1.00 92.62 93 VAL A CA 1
ATOM 726 C C . VAL A 1 93 ? 10.274 0.825 -24.005 1.00 92.62 93 VAL A C 1
ATOM 728 O O . VAL A 1 93 ? 10.247 2.049 -23.862 1.00 92.62 93 VAL A O 1
ATOM 731 N N . ARG A 1 94 ? 9.172 0.096 -24.177 1.00 91.44 94 ARG A N 1
ATOM 732 C CA . ARG A 1 94 ? 7.814 0.643 -24.121 1.00 91.44 94 ARG A CA 1
ATOM 733 C C . ARG A 1 94 ? 6.846 -0.352 -23.495 1.00 91.44 94 ARG A C 1
ATOM 735 O O . ARG A 1 94 ? 6.976 -1.558 -23.701 1.00 91.44 94 ARG A O 1
ATOM 742 N N . THR A 1 95 ? 5.872 0.165 -22.762 1.00 93.12 95 THR A N 1
ATOM 743 C CA . THR A 1 95 ? 4.755 -0.625 -22.237 1.00 93.12 95 THR A CA 1
ATOM 744 C C . THR A 1 95 ? 3.829 -1.015 -23.390 1.00 93.12 95 THR A C 1
ATOM 746 O O . THR A 1 95 ? 3.550 -0.189 -24.262 1.00 93.12 95 THR A O 1
ATOM 749 N N . THR A 1 96 ? 3.379 -2.269 -23.435 1.00 91.56 96 THR A N 1
ATOM 750 C CA . THR A 1 96 ? 2.374 -2.730 -24.414 1.00 91.56 96 THR A CA 1
ATOM 751 C C . THR A 1 96 ? 0.983 -2.803 -23.791 1.00 91.56 96 THR A C 1
ATOM 753 O O . THR A 1 96 ? 0.009 -2.413 -24.427 1.00 91.56 96 THR A O 1
ATOM 756 N N . HIS A 1 97 ? 0.909 -3.279 -22.551 1.00 91.00 97 HIS A N 1
ATOM 757 C CA . HIS A 1 97 ? -0.259 -3.343 -21.674 1.00 91.00 97 HIS A CA 1
ATOM 758 C C . HIS A 1 97 ? 0.237 -3.418 -20.220 1.00 91.00 97 HIS A C 1
ATOM 760 O O . HIS A 1 97 ? 1.446 -3.472 -19.999 1.00 91.00 97 HIS A O 1
ATOM 766 N N . ASP A 1 98 ? -0.669 -3.448 -19.243 1.00 91.62 98 ASP A N 1
ATOM 767 C CA . ASP A 1 98 ? -0.335 -3.350 -17.812 1.00 91.62 98 ASP A CA 1
ATOM 768 C C . ASP A 1 98 ? 0.631 -4.431 -17.301 1.00 91.62 98 ASP A C 1
ATOM 770 O O . ASP A 1 98 ? 1.276 -4.225 -16.282 1.00 91.62 98 ASP A O 1
ATOM 774 N N . GLU A 1 99 ? 0.753 -5.564 -17.990 1.00 95.38 99 GLU A N 1
ATOM 775 C CA . GLU A 1 99 ? 1.638 -6.686 -17.635 1.00 95.38 99 GLU A CA 1
ATOM 776 C C . GLU A 1 99 ? 2.776 -6.878 -18.653 1.00 95.38 99 GLU A C 1
ATOM 778 O O . GLU A 1 99 ? 3.703 -7.649 -18.419 1.00 95.38 99 GLU A O 1
ATOM 783 N N . GLY A 1 100 ? 2.753 -6.141 -19.769 1.00 96.12 100 GLY A N 1
ATOM 784 C CA . GLY A 1 100 ? 3.613 -6.385 -20.921 1.00 96.12 100 GLY A CA 1
ATOM 785 C C . GLY A 1 100 ? 4.611 -5.267 -21.200 1.00 96.12 100 GLY A C 1
ATOM 786 O O . GLY A 1 100 ? 4.262 -4.094 -21.363 1.00 96.12 100 GLY A O 1
ATOM 787 N N . LEU A 1 101 ? 5.874 -5.652 -21.362 1.00 96.06 101 LEU A N 1
ATOM 788 C CA . LEU A 1 101 ? 6.983 -4.782 -21.736 1.00 96.06 101 LEU A CA 1
ATOM 789 C C . LEU A 1 101 ? 7.577 -5.228 -23.071 1.00 96.06 101 LEU A C 1
ATOM 791 O O . LEU A 1 101 ? 7.939 -6.390 -23.242 1.00 96.06 101 LEU A O 1
ATOM 795 N N . ARG A 1 102 ? 7.791 -4.279 -23.982 1.00 95.38 102 ARG A N 1
ATOM 796 C CA . ARG A 1 102 ? 8.494 -4.519 -25.242 1.00 95.38 102 ARG A CA 1
ATOM 797 C C . ARG A 1 102 ? 9.822 -3.781 -25.298 1.00 95.38 102 ARG A C 1
ATOM 799 O O . ARG A 1 102 ? 9.870 -2.559 -25.165 1.00 95.38 102 ARG A O 1
ATOM 806 N N . LEU A 1 103 ? 10.891 -4.530 -25.550 1.00 94.50 103 LEU A N 1
ATOM 807 C CA . LEU A 1 103 ? 12.251 -4.038 -25.752 1.00 94.50 103 LEU A CA 1
ATOM 808 C C . LEU A 1 103 ? 12.619 -4.096 -27.237 1.00 94.50 103 LEU A C 1
ATOM 810 O O . LEU A 1 103 ? 12.620 -5.164 -27.847 1.00 94.50 103 LEU A O 1
ATOM 814 N N . SER A 1 104 ? 13.018 -2.959 -27.793 1.00 92.88 104 SER A N 1
ATOM 815 C CA . SER A 1 104 ? 13.591 -2.854 -29.134 1.00 92.88 104 SER A CA 1
ATOM 816 C C . SER A 1 104 ? 15.089 -3.140 -29.054 1.00 92.88 104 SER A C 1
ATOM 818 O O . SER A 1 104 ? 15.818 -2.468 -28.321 1.00 92.88 104 SER A O 1
ATOM 820 N N . LEU A 1 105 ? 15.563 -4.161 -29.769 1.00 89.25 105 LEU A N 1
ATOM 821 C CA . LEU A 1 105 ? 16.978 -4.521 -29.765 1.00 89.25 105 LEU A CA 1
ATOM 822 C C . LEU A 1 105 ? 17.777 -3.603 -30.707 1.00 89.25 105 LEU A C 1
ATOM 824 O O . LEU A 1 105 ? 17.276 -3.245 -31.777 1.00 89.25 105 LEU A O 1
ATOM 828 N N . PRO A 1 106 ? 19.038 -3.270 -30.371 1.00 84.69 106 PRO A N 1
ATOM 829 C CA . PRO A 1 106 ? 19.910 -2.516 -31.266 1.00 84.69 106 PRO A CA 1
ATOM 830 C C . PRO A 1 106 ? 20.111 -3.209 -32.622 1.00 84.69 106 PRO A C 1
ATOM 832 O O . PRO A 1 106 ? 20.008 -4.435 -32.737 1.00 84.69 106 PRO A O 1
ATOM 835 N N . ASP A 1 107 ? 20.472 -2.419 -33.634 1.00 81.69 107 ASP A N 1
ATOM 836 C CA . ASP A 1 107 ? 20.929 -2.886 -34.952 1.00 81.69 107 ASP A CA 1
ATOM 837 C C . ASP A 1 107 ? 19.902 -3.715 -35.746 1.00 81.69 107 ASP A C 1
ATOM 839 O O . ASP A 1 107 ? 20.269 -4.618 -36.498 1.00 81.69 107 ASP A O 1
ATOM 843 N N . GLY A 1 108 ? 18.602 -3.454 -35.566 1.00 74.00 108 GLY A N 1
ATOM 844 C CA . GLY A 1 108 ? 17.548 -4.142 -36.323 1.00 74.00 108 GLY A CA 1
ATOM 845 C C . GLY A 1 108 ? 17.381 -5.621 -35.961 1.00 74.00 108 GLY A C 1
ATOM 846 O O . GLY A 1 108 ? 16.764 -6.373 -36.712 1.00 74.00 108 GLY A O 1
ATOM 847 N N . LYS A 1 109 ? 17.890 -6.052 -34.799 1.00 83.50 109 LYS A N 1
ATOM 848 C CA . LYS A 1 109 ? 17.785 -7.439 -34.302 1.00 83.50 109 LYS A CA 1
ATOM 849 C C . LYS A 1 109 ? 16.373 -7.833 -33.834 1.00 83.50 109 LYS A C 1
ATOM 851 O O . LYS A 1 109 ? 16.203 -8.913 -33.271 1.00 83.50 109 LYS A O 1
ATOM 856 N N . GLY A 1 110 ? 15.377 -6.984 -34.081 1.00 90.31 110 GLY A N 1
ATOM 857 C CA . GLY A 1 110 ? 13.970 -7.202 -33.758 1.00 90.31 110 GLY A CA 1
ATOM 858 C C . GLY A 1 110 ? 13.562 -6.672 -32.384 1.00 90.31 110 GLY A C 1
ATOM 859 O O . GLY A 1 110 ? 14.261 -5.869 -31.765 1.00 90.31 110 GLY A O 1
ATOM 860 N N . GLU A 1 111 ? 12.406 -7.131 -31.917 1.00 93.62 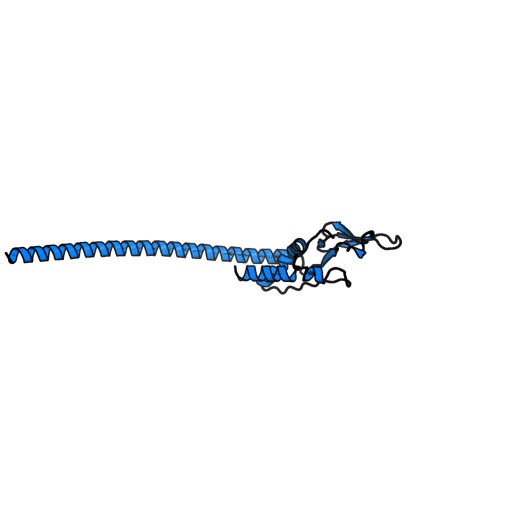111 GLU A N 1
ATOM 861 C CA . GLU A 1 111 ? 11.811 -6.756 -30.633 1.00 93.62 111 GLU A CA 1
ATOM 862 C C . GLU A 1 111 ? 11.696 -7.995 -29.733 1.00 93.62 111 GLU A C 1
ATOM 864 O O . GLU A 1 111 ? 11.594 -9.123 -30.224 1.00 93.62 111 GLU A O 1
ATOM 869 N N . ARG A 1 112 ? 11.738 -7.800 -28.413 1.00 94.50 112 ARG A N 1
ATOM 870 C CA . ARG A 1 112 ? 11.474 -8.843 -27.414 1.00 94.50 112 ARG A CA 1
ATOM 871 C C . ARG A 1 112 ? 10.378 -8.397 -26.466 1.00 94.50 112 ARG A C 1
ATOM 873 O O . ARG A 1 112 ? 10.457 -7.294 -25.929 1.00 94.50 112 ARG A O 1
ATOM 880 N N . ASP A 1 113 ? 9.431 -9.294 -26.237 1.00 95.12 113 ASP A N 1
ATOM 881 C CA . ASP A 1 113 ? 8.361 -9.117 -25.264 1.00 95.12 113 ASP A CA 1
ATOM 882 C C . ASP A 1 113 ? 8.720 -9.821 -23.951 1.00 95.12 113 ASP A C 1
ATOM 884 O O . ASP A 1 113 ? 9.338 -10.891 -23.948 1.00 95.12 113 ASP A O 1
ATOM 888 N N . PHE A 1 114 ? 8.372 -9.174 -22.844 1.00 96.69 114 PHE A N 1
ATOM 889 C CA . PHE A 1 114 ? 8.548 -9.651 -21.480 1.00 96.69 114 PHE A CA 1
ATOM 890 C C . PHE A 1 114 ? 7.263 -9.397 -20.702 1.00 96.69 114 PHE A C 1
ATOM 892 O O . PHE A 1 114 ? 6.730 -8.289 -20.765 1.00 96.69 114 PHE A O 1
ATOM 899 N N . ASP A 1 115 ? 6.842 -10.389 -19.924 1.00 96.12 115 ASP A N 1
ATOM 900 C CA . ASP A 1 115 ? 5.669 -10.291 -19.063 1.00 96.12 115 ASP A CA 1
ATOM 901 C C . ASP A 1 115 ? 6.091 -10.179 -17.593 1.00 96.12 115 ASP A C 1
ATOM 903 O O . ASP A 1 115 ? 7.063 -10.803 -17.148 1.00 96.12 115 ASP A O 1
ATOM 907 N N . PHE A 1 116 ? 5.358 -9.358 -16.852 1.00 96.25 116 PHE A N 1
ATOM 908 C CA . PHE A 1 116 ? 5.554 -9.042 -15.441 1.00 96.25 116 PHE A CA 1
ATOM 909 C C . PHE A 1 116 ? 4.196 -8.989 -14.739 1.00 96.25 116 PHE A C 1
ATOM 911 O O . PHE A 1 116 ? 3.171 -8.826 -15.390 1.00 96.25 116 PHE A O 1
ATOM 918 N N . ASP A 1 117 ? 4.174 -9.040 -13.406 1.00 95.19 117 ASP A N 1
ATOM 919 C CA . ASP A 1 117 ? 2.923 -8.875 -12.649 1.00 95.19 117 ASP A CA 1
ATOM 920 C C . ASP A 1 117 ? 2.327 -7.469 -12.809 1.00 95.19 117 ASP A C 1
ATOM 922 O O . ASP A 1 117 ? 1.131 -7.269 -12.613 1.00 95.19 117 ASP A O 1
ATOM 926 N N . HIS A 1 118 ? 3.176 -6.481 -13.112 1.00 95.81 118 HIS A N 1
ATOM 927 C CA . HIS A 1 118 ? 2.764 -5.147 -13.535 1.00 95.81 118 HIS A CA 1
ATOM 928 C C . HIS A 1 118 ? 3.932 -4.387 -14.184 1.00 95.81 118 HIS A C 1
ATOM 930 O O . HIS A 1 118 ? 5.086 -4.558 -13.779 1.00 95.81 118 HIS A O 1
ATOM 936 N N . VAL A 1 119 ? 3.645 -3.506 -15.141 1.00 97.50 119 VAL A N 1
ATOM 937 C CA . VAL A 1 119 ? 4.611 -2.658 -15.847 1.00 97.50 119 VAL A CA 1
ATOM 938 C C . VAL A 1 119 ? 4.191 -1.194 -15.751 1.00 97.50 119 VAL A C 1
ATOM 940 O O . VAL A 1 119 ? 3.288 -0.743 -16.447 1.00 97.50 119 VAL A O 1
ATOM 943 N N . PHE A 1 120 ? 4.922 -0.432 -14.943 1.00 97.06 120 PHE A N 1
ATOM 944 C CA . PHE A 1 120 ? 4.777 1.014 -14.839 1.00 97.06 120 PHE A CA 1
ATOM 945 C C . PHE A 1 120 ? 5.524 1.713 -15.977 1.00 97.06 120 PHE A C 1
ATOM 947 O O . PHE A 1 120 ? 6.732 1.513 -16.170 1.00 97.06 120 PHE A O 1
ATOM 954 N N . GLY A 1 121 ? 4.816 2.559 -16.712 1.00 95.44 121 GLY A N 1
ATOM 955 C CA . GLY A 1 121 ? 5.369 3.447 -17.715 1.00 95.44 121 GLY A CA 1
ATOM 956 C C . GLY A 1 121 ? 6.028 4.701 -17.123 1.00 95.44 121 GLY A C 1
ATOM 957 O O . GLY A 1 121 ? 5.933 4.982 -15.929 1.00 95.44 121 GLY A O 1
ATOM 958 N N . PRO A 1 122 ? 6.668 5.520 -17.978 1.00 93.31 122 PRO A N 1
ATOM 959 C CA . PRO A 1 122 ? 7.322 6.763 -17.564 1.00 93.31 122 PRO A CA 1
ATOM 960 C C . PRO A 1 122 ? 6.403 7.793 -16.900 1.00 93.31 122 PRO A C 1
ATOM 962 O O . PRO A 1 122 ? 6.889 8.665 -16.189 1.00 93.31 122 PRO A O 1
ATOM 965 N N . ALA A 1 123 ? 5.099 7.738 -17.168 1.00 92.94 123 ALA A N 1
ATOM 966 C CA . ALA A 1 123 ? 4.125 8.668 -16.603 1.00 92.94 123 ALA A CA 1
ATOM 967 C C . ALA A 1 123 ? 3.646 8.259 -15.201 1.00 92.94 123 ALA A C 1
ATOM 969 O O . ALA A 1 123 ? 3.038 9.081 -14.519 1.00 92.94 123 ALA A O 1
ATOM 970 N N . ASP A 1 124 ? 3.929 7.027 -14.769 1.00 94.81 124 ASP A N 1
ATOM 971 C CA . ASP A 1 124 ? 3.418 6.499 -13.509 1.00 94.81 124 ASP A CA 1
ATOM 972 C C . ASP A 1 124 ? 4.261 6.992 -12.326 1.00 94.81 124 ASP A C 1
ATOM 974 O O . ASP A 1 124 ? 5.480 6.761 -12.212 1.00 94.81 124 ASP A O 1
ATOM 978 N N . GLY A 1 125 ? 3.585 7.709 -11.433 1.00 95.44 125 GLY A N 1
ATOM 979 C CA . GLY A 1 125 ? 4.166 8.358 -10.271 1.00 95.44 125 GLY A CA 1
ATOM 980 C C . GLY A 1 125 ? 4.425 7.405 -9.108 1.00 95.44 125 GLY A C 1
ATOM 981 O O . GLY A 1 125 ? 4.262 6.185 -9.173 1.00 95.44 125 GLY A O 1
ATOM 982 N N . GLN A 1 126 ? 4.900 7.971 -7.999 1.00 97.00 126 GLN A N 1
ATOM 983 C CA . GLN A 1 126 ? 5.212 7.187 -6.801 1.00 97.00 126 GLN A CA 1
ATOM 984 C C . GLN A 1 126 ? 3.948 6.695 -6.095 1.00 97.00 126 GLN A C 1
ATOM 986 O O . GLN A 1 126 ? 3.986 5.658 -5.436 1.00 97.00 126 GLN A O 1
ATOM 991 N N . ALA A 1 127 ? 2.844 7.438 -6.212 1.00 96.31 127 ALA A N 1
ATOM 992 C CA . ALA A 1 127 ? 1.566 7.076 -5.613 1.00 96.31 127 ALA A CA 1
ATOM 993 C C . ALA A 1 127 ? 0.986 5.818 -6.269 1.00 96.31 127 ALA A C 1
ATOM 995 O O . ALA A 1 127 ? 0.594 4.896 -5.560 1.00 96.31 127 ALA A O 1
ATOM 996 N N . GLU A 1 128 ? 1.028 5.747 -7.597 1.00 96.12 128 GLU A N 1
ATOM 997 C CA . GLU A 1 128 ? 0.569 4.614 -8.400 1.00 96.12 128 GLU A CA 1
ATOM 998 C C . GLU A 1 128 ? 1.418 3.368 -8.118 1.00 96.12 128 GLU A C 1
ATOM 1000 O O . GLU A 1 128 ? 0.896 2.274 -7.893 1.00 96.12 128 GLU A O 1
ATOM 1005 N N . VAL A 1 129 ? 2.744 3.539 -8.029 1.00 96.31 129 VAL A N 1
ATOM 1006 C CA . VAL A 1 129 ? 3.650 2.456 -7.616 1.00 96.31 129 VAL A CA 1
ATOM 1007 C C . VAL A 1 129 ? 3.317 1.967 -6.209 1.00 96.31 129 VAL A C 1
ATOM 1009 O O . VAL A 1 129 ? 3.293 0.760 -5.961 1.00 96.31 129 VAL A O 1
ATOM 1012 N N . TYR A 1 130 ? 3.053 2.892 -5.286 1.00 97.06 130 TYR A N 1
ATOM 1013 C CA . TYR A 1 130 ? 2.716 2.552 -3.913 1.00 97.06 130 TYR A CA 1
ATOM 1014 C C . TYR A 1 130 ? 1.376 1.819 -3.809 1.00 97.06 130 TYR A C 1
ATOM 1016 O O . TYR A 1 130 ? 1.279 0.835 -3.082 1.00 97.06 130 TYR A O 1
ATOM 1024 N N . GLU A 1 131 ? 0.363 2.235 -4.566 1.00 95.69 131 GLU A N 1
ATOM 1025 C CA . GLU A 1 131 ? -0.957 1.604 -4.576 1.00 95.69 131 GLU A CA 1
ATOM 1026 C C . GLU A 1 131 ? -0.865 0.100 -4.878 1.00 95.69 131 GLU A C 1
ATOM 1028 O O . GLU A 1 131 ? -1.449 -0.711 -4.153 1.00 95.69 131 GLU A O 1
ATOM 1033 N N . GLN A 1 132 ? -0.029 -0.297 -5.842 1.00 93.50 132 GLN A N 1
ATOM 1034 C CA . GLN A 1 132 ? 0.184 -1.706 -6.206 1.00 93.50 132 GLN A CA 1
ATOM 1035 C C . GLN A 1 132 ? 0.846 -2.563 -5.110 1.00 93.50 132 GLN A C 1
ATOM 1037 O O . GLN A 1 132 ? 0.681 -3.796 -5.079 1.00 93.50 132 GLN A O 1
ATOM 1042 N N . VAL A 1 133 ? 1.602 -1.936 -4.203 1.00 93.81 133 VAL A N 1
ATOM 1043 C CA . VAL A 1 133 ? 2.336 -2.619 -3.122 1.00 93.81 133 VAL A CA 1
ATOM 1044 C C . VAL A 1 133 ? 1.745 -2.382 -1.729 1.00 93.81 133 VAL A C 1
ATOM 1046 O O . VAL A 1 133 ? 2.079 -3.126 -0.809 1.00 93.81 133 VAL A O 1
ATOM 1049 N N . SER A 1 134 ? 0.824 -1.429 -1.570 1.00 94.00 134 SER A N 1
ATOM 1050 C CA . SER A 1 134 ? 0.168 -1.063 -0.302 1.00 94.00 134 SER A CA 1
ATOM 1051 C C . SER A 1 134 ? -0.450 -2.267 0.420 1.00 94.00 134 SER A C 1
ATOM 1053 O O . SER A 1 134 ? -0.271 -2.461 1.623 1.00 94.00 134 SER A O 1
ATOM 1055 N N . ALA A 1 135 ? -1.093 -3.166 -0.329 1.00 90.94 135 ALA A N 1
ATOM 1056 C CA . ALA A 1 135 ? -1.672 -4.392 0.211 1.00 90.94 135 ALA A CA 1
ATOM 1057 C C . ALA A 1 135 ? -0.622 -5.321 0.856 1.00 90.94 135 ALA A C 1
ATOM 1059 O O . ALA A 1 135 ? -0.905 -5.978 1.857 1.00 90.94 135 ALA A O 1
ATOM 1060 N N . LEU A 1 136 ? 0.605 -5.357 0.321 1.00 92.00 136 LEU A N 1
ATOM 1061 C CA . LEU A 1 136 ? 1.703 -6.097 0.945 1.00 92.00 136 LEU A CA 1
ATOM 1062 C C . LEU A 1 136 ? 2.169 -5.394 2.218 1.00 92.00 136 LEU A C 1
ATOM 1064 O O . LEU A 1 136 ? 2.342 -6.049 3.238 1.00 92.00 136 LEU A O 1
ATOM 1068 N N . VAL A 1 137 ? 2.324 -4.069 2.190 1.00 93.19 137 VAL A N 1
ATOM 1069 C CA . VAL A 1 137 ? 2.734 -3.292 3.371 1.00 93.19 137 VAL A CA 1
ATOM 1070 C C . VAL A 1 137 ? 1.776 -3.533 4.538 1.00 93.19 137 VAL A C 1
ATOM 1072 O O . VAL A 1 137 ? 2.207 -3.880 5.634 1.00 93.19 137 VAL A O 1
ATOM 1075 N N . THR A 1 138 ? 0.472 -3.439 4.286 1.00 90.75 138 THR A N 1
ATOM 1076 C CA . THR A 1 138 ? -0.559 -3.650 5.312 1.00 90.75 138 THR A CA 1
ATOM 1077 C C . THR A 1 138 ? -0.596 -5.079 5.857 1.00 90.75 138 THR A C 1
ATOM 1079 O O . THR A 1 138 ? -0.881 -5.258 7.038 1.00 90.75 138 THR A O 1
ATOM 1082 N N . SER A 1 139 ? -0.212 -6.092 5.068 1.00 91.44 139 SER A N 1
ATOM 1083 C CA . SER A 1 139 ? -0.153 -7.489 5.537 1.00 91.44 139 SER A CA 1
ATOM 1084 C C . SER A 1 139 ? 0.865 -7.728 6.661 1.00 91.44 139 SER A C 1
ATOM 1086 O O . SER A 1 139 ? 0.741 -8.694 7.415 1.00 91.44 139 SER A O 1
ATOM 1088 N N . VAL A 1 140 ? 1.840 -6.828 6.841 1.00 91.56 140 VAL A N 1
ATOM 1089 C CA . VAL A 1 140 ? 2.778 -6.899 7.972 1.00 91.56 140 VAL A CA 1
ATOM 1090 C C . VAL A 1 140 ? 2.040 -6.757 9.306 1.00 91.56 140 VAL A C 1
ATOM 1092 O O . VAL A 1 140 ? 2.382 -7.443 10.268 1.00 91.56 140 VAL A O 1
ATOM 1095 N N . MET A 1 141 ? 0.970 -5.954 9.352 1.00 88.31 141 MET A N 1
ATOM 1096 C CA . MET A 1 141 ? 0.121 -5.806 10.545 1.00 88.31 141 MET A CA 1
ATOM 1097 C C . MET A 1 141 ? -0.654 -7.088 10.874 1.00 88.31 141 MET A C 1
ATOM 1099 O O . MET A 1 141 ? -1.000 -7.327 12.030 1.00 88.31 141 MET A O 1
ATOM 1103 N N . ASP A 1 142 ? -0.866 -7.948 9.878 1.00 86.12 142 ASP A N 1
ATOM 1104 C CA . ASP A 1 142 ? -1.505 -9.253 10.035 1.00 86.12 142 ASP A CA 1
ATOM 1105 C C . ASP A 1 142 ? -0.518 -10.367 10.438 1.00 86.12 142 ASP A C 1
ATOM 1107 O O . ASP A 1 142 ? -0.930 -11.515 10.627 1.00 86.12 142 ASP A O 1
ATOM 1111 N N . GLY A 1 143 ? 0.769 -10.038 10.610 1.00 88.88 143 GLY A N 1
ATOM 1112 C CA . GLY A 1 143 ? 1.821 -10.963 11.040 1.00 88.88 143 GLY A CA 1
ATOM 1113 C C . GLY A 1 143 ? 2.589 -11.638 9.900 1.00 88.88 143 GLY A C 1
ATOM 1114 O O . GLY A 1 143 ? 3.274 -12.634 10.140 1.00 88.88 143 GLY A O 1
ATOM 1115 N N . PHE A 1 144 ? 2.489 -11.125 8.670 1.00 89.75 144 PHE A N 1
ATOM 1116 C CA . PHE A 1 144 ? 3.242 -11.642 7.527 1.00 89.75 144 PHE A CA 1
ATOM 1117 C C . PHE A 1 144 ? 4.601 -10.958 7.375 1.00 89.75 144 PHE A C 1
ATOM 1119 O O . PHE A 1 144 ? 4.753 -9.753 7.566 1.00 89.75 144 PHE A O 1
ATOM 1126 N N . ASN A 1 145 ? 5.598 -11.738 6.959 1.00 91.38 145 ASN A N 1
ATOM 1127 C CA . ASN A 1 145 ? 6.903 -11.208 6.588 1.00 91.38 145 ASN A CA 1
ATOM 1128 C C . ASN A 1 145 ? 6.879 -10.782 5.121 1.00 91.38 145 ASN A C 1
ATOM 1130 O O . ASN A 1 145 ? 6.646 -11.608 4.240 1.00 91.38 145 ASN A O 1
ATOM 1134 N N . VAL A 1 146 ? 7.173 -9.511 4.863 1.00 92.44 146 VAL A N 1
ATOM 1135 C CA . VAL A 1 146 ? 7.211 -8.942 3.512 1.00 92.44 146 VAL A CA 1
ATOM 1136 C C . VAL A 1 146 ? 8.607 -8.417 3.214 1.00 92.44 146 VAL A C 1
ATOM 1138 O O . VAL A 1 146 ? 9.230 -7.758 4.044 1.00 92.44 146 VAL A O 1
ATOM 1141 N N . SER A 1 147 ? 9.097 -8.700 2.007 1.00 93.69 147 SER A N 1
ATOM 1142 C CA . SER A 1 147 ? 10.351 -8.156 1.492 1.00 93.69 147 SER A CA 1
ATOM 1143 C C . SER A 1 147 ? 10.109 -7.516 0.133 1.00 93.69 147 SER A C 1
ATOM 1145 O O . SER A 1 147 ? 9.533 -8.137 -0.758 1.00 93.69 147 SER A O 1
ATOM 1147 N N . MET A 1 148 ? 10.554 -6.271 -0.020 1.00 94.38 148 MET A N 1
ATOM 1148 C CA . MET A 1 148 ? 10.541 -5.549 -1.288 1.00 94.38 148 MET A CA 1
ATOM 1149 C C . MET A 1 148 ? 11.967 -5.160 -1.650 1.00 94.38 148 MET A C 1
ATOM 1151 O O . MET A 1 148 ? 12.706 -4.622 -0.824 1.00 94.38 148 MET A O 1
ATOM 1155 N N . MET A 1 149 ? 12.351 -5.433 -2.893 1.00 94.88 149 MET A N 1
ATOM 1156 C CA . MET A 1 149 ? 13.684 -5.148 -3.405 1.00 94.88 149 MET A CA 1
ATOM 1157 C C . MET A 1 149 ? 13.575 -4.438 -4.748 1.00 94.88 149 MET A C 1
ATOM 1159 O O . MET A 1 149 ? 12.877 -4.896 -5.647 1.00 94.88 149 MET A O 1
ATOM 1163 N N . ALA A 1 150 ? 14.309 -3.339 -4.898 1.00 97.06 150 ALA A N 1
ATOM 1164 C CA . ALA A 1 150 ? 14.465 -2.673 -6.182 1.00 97.06 150 ALA A CA 1
ATOM 1165 C C . ALA A 1 150 ? 15.721 -3.201 -6.887 1.00 97.06 150 ALA A C 1
ATOM 1167 O O . ALA A 1 150 ? 16.829 -3.104 -6.354 1.00 97.06 150 ALA A O 1
ATOM 1168 N N . TYR A 1 151 ? 15.561 -3.721 -8.103 1.00 97.44 151 TYR A N 1
ATOM 1169 C CA . TYR A 1 151 ? 16.648 -4.271 -8.915 1.00 97.44 151 TYR A CA 1
ATOM 1170 C C . TYR A 1 151 ? 16.832 -3.483 -10.219 1.00 97.44 151 TYR A C 1
ATOM 1172 O O . TYR A 1 151 ? 15.878 -2.964 -10.789 1.00 97.44 151 TYR A O 1
ATOM 1180 N N . GLY A 1 152 ? 18.079 -3.366 -10.686 1.00 95.69 152 GLY A N 1
ATOM 1181 C CA . GLY A 1 152 ? 18.421 -2.683 -11.937 1.00 95.69 152 GLY A CA 1
ATOM 1182 C C . GLY A 1 152 ? 19.803 -2.031 -11.915 1.00 95.69 152 GLY A C 1
ATOM 1183 O O . GLY A 1 152 ? 20.453 -1.938 -10.870 1.00 95.69 152 GLY A O 1
ATOM 1184 N N . GLN A 1 153 ? 20.262 -1.541 -13.067 1.00 94.56 153 GLN A N 1
ATOM 1185 C CA . GLN A 1 153 ? 21.556 -0.858 -13.195 1.00 94.56 153 GLN A CA 1
ATOM 1186 C C . GLN A 1 153 ? 21.606 0.496 -12.461 1.00 94.56 153 GLN A C 1
ATOM 1188 O O . GLN A 1 153 ? 20.586 1.057 -12.050 1.00 94.56 153 GLN A O 1
ATOM 1193 N N . THR A 1 154 ? 22.799 1.057 -12.264 1.00 94.56 154 THR A N 1
ATOM 1194 C CA . THR A 1 154 ? 22.944 2.425 -11.733 1.00 94.56 154 THR A CA 1
ATOM 1195 C C . THR A 1 154 ? 22.231 3.428 -12.644 1.00 94.56 154 THR A C 1
ATOM 1197 O O . THR A 1 154 ? 22.317 3.333 -13.865 1.00 94.56 154 THR A O 1
ATOM 1200 N N . GLY A 1 155 ? 21.482 4.361 -12.046 1.00 91.81 155 GLY A N 1
ATOM 1201 C CA . GLY A 1 155 ? 20.675 5.339 -12.784 1.00 91.81 155 GLY A CA 1
ATOM 1202 C C . GLY A 1 155 ? 19.320 4.827 -13.292 1.00 91.81 155 GLY A C 1
ATOM 1203 O O . GLY A 1 155 ? 18.601 5.589 -13.927 1.00 91.81 155 GLY A O 1
ATOM 1204 N N . SER A 1 156 ? 18.922 3.581 -13.001 1.00 93.75 156 SER A N 1
ATOM 1205 C CA . SER A 1 156 ? 17.612 3.041 -13.418 1.00 93.75 156 SER A CA 1
ATOM 1206 C C . SER A 1 156 ? 16.423 3.491 -12.557 1.00 93.75 156 SER A C 1
ATOM 1208 O O . SER A 1 156 ? 15.295 3.122 -12.851 1.00 93.75 156 SER A O 1
ATOM 1210 N N . GLY A 1 157 ? 16.651 4.252 -11.480 1.00 95.50 157 GLY A N 1
ATOM 1211 C CA . GLY A 1 157 ? 15.578 4.734 -10.599 1.00 95.50 157 GLY A CA 1
ATOM 1212 C C . GLY A 1 157 ? 15.285 3.874 -9.360 1.00 95.50 157 GLY A C 1
ATOM 1213 O O . GLY A 1 157 ? 14.245 4.064 -8.738 1.00 95.50 157 GLY A O 1
ATOM 1214 N N . LYS A 1 158 ? 16.191 2.971 -8.943 1.00 97.50 158 LYS A N 1
ATOM 1215 C CA . LYS A 1 158 ? 16.036 2.179 -7.697 1.00 97.50 158 LYS A CA 1
ATOM 1216 C C . LYS A 1 158 ? 15.803 3.056 -6.457 1.00 97.50 158 LYS A C 1
ATOM 1218 O O . LYS A 1 158 ? 14.778 2.923 -5.799 1.00 97.50 158 LYS A O 1
ATOM 1223 N N . THR A 1 159 ? 16.728 3.979 -6.179 1.00 97.06 159 THR A N 1
ATOM 1224 C CA . THR A 1 159 ? 16.637 4.920 -5.047 1.00 97.06 159 THR A CA 1
ATOM 1225 C C . THR A 1 159 ? 15.418 5.825 -5.177 1.00 97.06 159 THR A C 1
ATOM 1227 O O . THR A 1 159 ? 14.687 6.007 -4.215 1.00 97.06 159 THR A O 1
ATOM 1230 N N . HIS A 1 160 ? 15.126 6.305 -6.390 1.00 96.75 160 HIS A N 1
ATOM 1231 C CA . HIS A 1 160 ? 13.915 7.082 -6.645 1.00 96.75 160 HIS A CA 1
ATOM 1232 C C . HIS A 1 160 ? 12.649 6.288 -6.305 1.00 96.75 160 HIS A C 1
ATOM 1234 O O . HIS A 1 160 ? 11.727 6.837 -5.732 1.00 96.75 160 HIS A O 1
ATOM 1240 N N . THR A 1 161 ? 12.591 4.992 -6.609 1.00 97.62 161 THR A N 1
ATOM 1241 C CA . THR A 1 161 ? 11.415 4.162 -6.308 1.00 97.62 161 THR A CA 1
ATOM 1242 C C . THR A 1 161 ? 11.251 3.914 -4.810 1.00 97.62 161 THR A C 1
ATOM 1244 O O . THR A 1 161 ? 10.151 4.056 -4.281 1.00 97.62 161 THR A O 1
ATOM 1247 N N . MET A 1 162 ? 12.337 3.575 -4.113 1.00 97.31 162 MET A N 1
ATOM 1248 C CA . MET A 1 162 ? 12.271 3.224 -2.691 1.00 97.31 162 MET A CA 1
ATOM 1249 C C . MET A 1 162 ? 12.175 4.451 -1.779 1.00 97.31 162 MET A C 1
ATOM 1251 O O . MET A 1 162 ? 11.334 4.478 -0.888 1.00 97.31 162 MET A O 1
ATOM 1255 N N . GLU A 1 163 ? 13.004 5.469 -1.992 1.00 96.75 163 GLU A N 1
ATOM 1256 C CA . GLU A 1 163 ? 13.065 6.663 -1.136 1.00 96.75 163 GLU A CA 1
ATOM 1257 C C . GLU A 1 163 ? 12.240 7.814 -1.707 1.00 96.75 163 GLU A C 1
ATOM 1259 O O . GLU A 1 163 ? 11.454 8.418 -0.981 1.00 96.75 163 GLU A O 1
ATOM 1264 N N . GLY A 1 164 ? 12.359 8.062 -3.014 1.00 95.62 164 GLY A N 1
ATOM 1265 C CA . GLY A 1 164 ? 11.717 9.189 -3.695 1.00 95.62 164 GLY A CA 1
ATOM 1266 C C . GLY A 1 164 ? 12.249 10.566 -3.276 1.00 95.62 164 GLY A C 1
ATOM 1267 O O . GLY A 1 164 ? 12.997 10.684 -2.307 1.00 95.62 164 GLY A O 1
ATOM 1268 N N . PRO A 1 165 ? 11.920 11.625 -4.031 1.00 94.81 165 PRO A N 1
ATOM 1269 C CA . PRO A 1 165 ? 12.163 13.001 -3.602 1.00 94.81 165 PRO A CA 1
ATOM 1270 C C . PRO A 1 165 ? 11.250 13.403 -2.431 1.00 94.81 165 PRO A C 1
ATOM 1272 O O . PRO A 1 165 ? 10.165 12.858 -2.270 1.00 94.81 165 PRO A O 1
ATOM 1275 N N . GLU A 1 166 ? 11.629 14.430 -1.662 1.00 93.12 166 GLU A N 1
ATOM 1276 C CA . GLU A 1 166 ? 10.794 14.943 -0.554 1.00 93.12 166 GLU A CA 1
ATOM 1277 C C . GLU A 1 166 ? 9.398 15.392 -1.012 1.00 93.12 166 GLU A C 1
ATOM 1279 O O . GLU A 1 166 ? 8.416 15.206 -0.298 1.00 93.12 166 GLU A O 1
ATOM 1284 N N . ALA A 1 167 ? 9.306 15.962 -2.217 1.00 95.38 167 ALA A N 1
ATOM 1285 C CA . ALA A 1 167 ? 8.043 16.409 -2.800 1.00 95.38 167 ALA A CA 1
ATOM 1286 C C . ALA A 1 167 ? 7.131 15.251 -3.245 1.00 95.38 167 ALA A C 1
ATOM 1288 O O . ALA A 1 167 ? 5.918 15.431 -3.310 1.00 95.38 167 ALA A O 1
ATOM 1289 N N . ASP A 1 168 ? 7.704 14.084 -3.557 1.00 95.06 168 ASP A N 1
ATOM 1290 C CA . ASP A 1 168 ? 6.964 12.884 -3.950 1.00 95.06 168 ASP A CA 1
ATOM 1291 C C . ASP A 1 168 ? 7.628 11.630 -3.343 1.00 95.06 168 ASP A C 1
ATOM 1293 O O . ASP A 1 168 ? 8.424 10.945 -4.001 1.00 95.06 168 ASP A O 1
ATOM 1297 N N . PRO A 1 169 ? 7.363 11.350 -2.054 1.00 97.00 169 PRO A N 1
ATOM 1298 C CA . PRO A 1 169 ? 8.045 10.290 -1.325 1.00 97.00 169 PRO A CA 1
ATOM 1299 C C . PRO A 1 169 ? 7.827 8.922 -1.973 1.00 97.00 169 PRO A C 1
ATOM 1301 O O . PRO A 1 169 ? 6.766 8.627 -2.523 1.00 97.00 169 PRO A O 1
ATOM 1304 N N . GLY A 1 170 ? 8.841 8.067 -1.901 1.00 97.00 170 GLY A N 1
ATOM 1305 C CA . GLY A 1 170 ? 8.804 6.705 -2.421 1.00 97.00 170 GLY A CA 1
ATOM 1306 C C . GLY A 1 170 ? 8.137 5.709 -1.485 1.00 97.00 170 GLY A C 1
ATOM 1307 O O . GLY A 1 170 ? 7.497 6.062 -0.489 1.00 97.00 170 GLY A O 1
ATOM 1308 N N . VAL A 1 171 ? 8.313 4.432 -1.819 1.00 97.44 171 VAL A N 1
ATOM 1309 C CA . VAL A 1 171 ? 7.669 3.313 -1.122 1.00 97.44 171 VAL A CA 1
ATOM 1310 C C . VAL A 1 171 ? 7.977 3.310 0.377 1.00 97.44 171 VAL A C 1
ATOM 1312 O O . VAL A 1 171 ? 7.071 3.080 1.167 1.00 97.44 171 VAL A O 1
ATOM 1315 N N . ASN A 1 172 ? 9.208 3.619 0.796 1.00 96.00 172 ASN A N 1
ATOM 1316 C CA . ASN A 1 172 ? 9.623 3.559 2.201 1.00 96.00 172 ASN A CA 1
ATOM 1317 C C . ASN A 1 172 ? 8.840 4.530 3.092 1.00 96.00 172 ASN A C 1
ATOM 1319 O O . ASN A 1 172 ? 8.279 4.131 4.111 1.00 96.00 172 ASN A O 1
ATOM 1323 N N . ALA A 1 173 ? 8.807 5.810 2.716 1.00 95.88 173 ALA A N 1
ATOM 1324 C CA . ALA A 1 173 ? 8.155 6.842 3.515 1.00 95.88 173 ALA A CA 1
ATOM 1325 C C . ALA A 1 173 ? 6.629 6.672 3.517 1.00 95.88 173 ALA A C 1
ATOM 1327 O O . ALA A 1 173 ? 6.000 6.815 4.565 1.00 95.88 173 ALA A O 1
ATOM 1328 N N . ARG A 1 174 ? 6.041 6.291 2.373 1.00 96.88 174 ARG A N 1
ATOM 1329 C CA . ARG A 1 174 ? 4.607 5.979 2.273 1.00 96.88 174 ARG A CA 1
ATOM 1330 C C . ARG A 1 174 ? 4.234 4.757 3.114 1.00 96.88 174 ARG A C 1
ATOM 1332 O O . ARG A 1 174 ? 3.266 4.829 3.863 1.00 96.88 174 ARG A O 1
ATOM 1339 N N . ALA A 1 175 ? 5.046 3.698 3.066 1.00 96.56 175 ALA A N 1
ATOM 1340 C CA . ALA A 1 175 ? 4.840 2.487 3.856 1.00 96.56 175 ALA A CA 1
ATOM 1341 C C . ALA A 1 175 ? 4.872 2.769 5.355 1.00 96.56 175 ALA A C 1
ATOM 1343 O O . ALA A 1 175 ? 3.960 2.377 6.074 1.00 96.56 175 ALA A O 1
ATOM 1344 N N . LEU A 1 176 ? 5.892 3.488 5.828 1.00 94.88 176 LEU A N 1
ATOM 1345 C CA . LEU A 1 176 ? 5.981 3.865 7.237 1.00 94.88 176 LEU A CA 1
ATOM 1346 C C . LEU A 1 176 ? 4.792 4.732 7.657 1.00 94.88 176 LEU A C 1
ATOM 1348 O O . LEU A 1 176 ? 4.190 4.464 8.692 1.00 94.88 176 LEU A O 1
ATOM 1352 N N . GLY A 1 177 ? 4.424 5.729 6.847 1.00 94.88 177 GLY A N 1
ATOM 1353 C CA . GLY A 1 177 ? 3.270 6.584 7.120 1.00 94.88 177 GLY A CA 1
ATOM 1354 C C . GLY A 1 177 ? 1.961 5.800 7.233 1.00 94.88 177 GLY A C 1
ATOM 1355 O O . GLY A 1 177 ? 1.191 6.032 8.162 1.00 94.88 177 GLY A O 1
ATOM 1356 N N . GLU A 1 178 ? 1.722 4.842 6.336 1.00 94.62 178 GLU A N 1
ATOM 1357 C CA . GLU A 1 178 ? 0.538 3.982 6.397 1.00 94.62 178 GLU A CA 1
ATOM 1358 C C . GLU A 1 178 ? 0.564 3.052 7.615 1.00 94.62 178 GLU A C 1
ATOM 1360 O O . GLU A 1 178 ? -0.441 2.942 8.312 1.00 94.62 178 GLU A O 1
ATOM 1365 N N . LEU A 1 179 ? 1.708 2.438 7.929 1.00 94.38 179 LEU A N 1
ATOM 1366 C CA . LEU A 1 179 ? 1.840 1.568 9.101 1.00 94.38 179 LEU A CA 1
ATOM 1367 C C . LEU A 1 179 ? 1.588 2.321 10.412 1.00 94.38 179 LEU A C 1
ATOM 1369 O O . LEU A 1 179 ? 0.869 1.814 11.269 1.00 94.38 179 LEU A O 1
ATOM 1373 N N . PHE A 1 180 ? 2.133 3.533 10.566 1.00 95.31 180 PHE A N 1
ATOM 1374 C CA . PHE A 1 180 ? 1.867 4.360 11.747 1.00 95.31 180 PHE A CA 1
ATOM 1375 C C . PHE A 1 180 ? 0.404 4.784 11.825 1.00 95.31 180 PHE A C 1
ATOM 1377 O O . PHE A 1 180 ? -0.189 4.696 12.895 1.00 95.31 180 PHE A O 1
ATOM 1384 N N . LYS A 1 181 ? -0.199 5.163 10.694 1.00 93.31 181 LYS A N 1
ATOM 1385 C CA . LYS A 1 181 ? -1.620 5.504 10.646 1.00 93.31 181 LYS A CA 1
ATOM 1386 C C . LYS A 1 181 ? -2.499 4.331 11.088 1.00 93.31 181 LYS A C 1
ATOM 1388 O O . LYS A 1 181 ? -3.396 4.525 11.895 1.00 93.31 181 LYS A O 1
ATOM 1393 N N . ILE A 1 182 ? -2.223 3.121 10.600 1.00 89.44 182 ILE A N 1
ATOM 1394 C CA . ILE A 1 182 ? -2.972 1.913 10.984 1.00 89.44 182 ILE A CA 1
ATOM 1395 C C . ILE A 1 182 ? -2.740 1.557 12.457 1.00 89.44 182 ILE A C 1
ATOM 1397 O O . ILE A 1 182 ? -3.641 1.040 13.100 1.00 89.44 182 ILE A O 1
ATOM 1401 N N . ALA A 1 183 ? -1.547 1.809 12.999 1.00 89.38 183 ALA A N 1
ATOM 1402 C CA . ALA A 1 183 ? -1.247 1.531 14.403 1.00 89.38 183 ALA A CA 1
ATOM 1403 C C . ALA A 1 183 ? -1.931 2.502 15.387 1.00 89.38 183 ALA A C 1
ATOM 1405 O O . ALA A 1 183 ? -2.085 2.157 16.559 1.00 89.38 183 ALA A O 1
ATOM 1406 N N . GLU A 1 184 ? -2.296 3.706 14.937 1.00 89.81 184 GLU A N 1
ATOM 1407 C CA . GLU A 1 184 ? -3.034 4.700 15.730 1.00 89.81 184 GLU A CA 1
ATOM 1408 C C . GLU A 1 184 ? -4.564 4.508 15.689 1.00 89.81 184 GLU A C 1
ATOM 1410 O O . GLU A 1 184 ? -5.256 5.029 16.568 1.00 89.81 184 GLU A O 1
ATOM 1415 N N . GLU A 1 185 ? -5.081 3.781 14.691 1.00 71.62 185 GLU A N 1
ATOM 1416 C CA . GLU A 1 185 ? -6.504 3.425 14.523 1.00 71.62 185 GLU A CA 1
ATOM 1417 C C . GLU A 1 185 ? -6.938 2.244 15.415 1.00 71.62 185 GLU A C 1
ATOM 1419 O O . GLU A 1 185 ? -8.060 2.327 15.975 1.00 71.62 185 GLU A O 1
#

InterPro domains:
  IPR001752 Kinesin motor domain [PS50067] (72-185)
  IPR001752 Kinesin motor domain [SM00129] (70-185)
  IPR027417 P-loop containing nucleoside triphosphate hydrolase [SSF52540] (40-184)
  IPR027640 Kinesin-like protein [PTHR47972] (17-185)
  IPR031852 Spindle pole body-associated protein Vik1/Cik1, microtubule binding domain [PF16796] (54-184)
  IPR036961 Kinesin motor domain superfamily [G3DSA:3.40.850.10] (13-185)

Secondary structure (DSSP, 8-state):
-HHHHHHHHHHHHHHHHHHHHHHHHHHHHHHHHHHHHHHHHHHHHHHHHHHHHHHHHHHHHHHHHHHHHT-SS--EEEPPPPPGGGTTPPPSEEEEETTEEEEEPGGG--EEEEE-SEEE-TT--HHHHHHHHHHHHHHGGGT---------STTSSHHHHHT--TTS--HHHHHHHHHHHHHH-

Radius of gyration: 35.61 Å; chains: 1; bounding box: 72×47×110 Å

Foldseek 3Di:
DVVVVVVVVVVVVVVVVVVVVVVVVVVVVVVVVVVVVVVVVVVVVVVVVVVVVVVVVVVLVVLVVVCVVLPPDFDEAEFADDDPVCPPPDDQWDAPDQFKIKGNDPPNPGIDIDGGSGYHYNVDAQVNVLVVCVSVLVCVVVVDDDDDADDDDPPRCRCCQQANDPVGGHNPVVSVVVVVVVVVD

pLDDT: mean 90.56, std 8.3, range [52.59, 97.62]

Sequence (185 aa):
QEAAGAAAADAAAARAEEAQAELVRERDAAQQALRVTKLEADARVKHFVDKWRAEFDKRRRLHNVVLELKGSIRVLCRIRPLITKEEGHESAVRTTHDEGLRLSLPDGKGERDFDFDHVFGPADGQAEVYEQVSALVTSVMDGFNVSMMAYGQTGSGKTHTMEGPEADPGVNARALGELFKIAEE